Protein AF-A0A7C4SIU6-F1 (afdb_monomer)

pLDDT: mean 85.53, std 8.74, range [46.84, 94.94]

Mean predicted aligned error: 6.43 Å

Secondary structure (DSSP, 8-state):
-HHHH--HHHHHHHHHHHHHHHHHHHHHHHHHHHHHHHHSS---HHHHHHHHHHHHHHHHHHHHHHHHHHHHHHHHHHHHHHHHHHHHHHHHHHHHHTT--HHHHHHHHHHHHHHHHHHHHHHHHHHHHHHHHHHHHHHHHHHTPPP------HHHHHHHHHHHHHHHHHHHHHHHHHHHHH--

Solvent-accessible surface area (backbone atoms only — not comparable to full-atom values): 9547 Å² total; per-residue (Å²): 108,64,86,47,56,55,59,61,71,59,46,50,51,48,28,52,61,48,15,54,50,44,11,52,49,35,21,52,53,17,53,51,47,38,53,53,57,62,58,72,50,94,52,61,72,74,55,41,55,49,50,47,51,51,41,54,51,50,48,50,52,50,52,60,54,35,54,58,45,54,52,46,43,24,53,50,33,34,53,45,41,52,69,50,37,64,65,52,40,54,58,48,44,54,41,44,76,73,68,52,54,71,70,56,53,52,53,34,52,51,51,36,53,50,49,43,29,52,49,22,46,59,51,4,46,52,51,9,40,52,50,37,37,52,53,50,53,53,49,21,63,75,70,73,45,89,82,71,76,43,49,78,54,72,68,55,55,50,51,50,47,66,48,43,45,56,37,42,52,61,19,34,45,66,41,50,54,46,44,65,63,67,62,103

Foldseek 3Di:
DCLLQFPPVLLVVLLVQLLQLLLQLLLLQLVLVLLVVVLPPPDDPVVNVVSVVVSVVSVVVSVVVSVVSLVVSLVSLLVSLVVCLVRLLVSVLVVVVVVDDPVVSLVSNVVNLQVSLVSSLVSNNVSSQVVSQVVQVVVCVVVVHDDDRRDDDPVVSVVSSVSSSVSSVNSNVVSSVVSSVVSD

Nearest PDB structures (foldseek):
  8tzj-assembly1_D  TM=6.293E-01  e=1.298E-03  Vibrio cholerae
  8hd0-assembly1_C  TM=6.349E-01  e=1.017E-02  Escherichia coli K-12
  8i6s-assembly1_A  TM=5.877E-01  e=3.639E-02  Pseudomonas aeruginosa
  7v8l-assembly1_C  TM=6.635E-01  e=2.233E-01  Escherichia coli K-12
  8igq-assembly1_C  TM=4.245E-01  e=3.147E-01  Mycobacterium tuberculosis

Radius of gyration: 20.94 Å; Cα contacts (8 Å, |Δi|>4): 172; chains: 1; bounding box: 50×28×63 Å

Structure (mmCIF, N/CA/C/O backbone):
data_AF-A0A7C4SIU6-F1
#
_entry.id   AF-A0A7C4SIU6-F1
#
loop_
_atom_site.group_PDB
_atom_site.id
_atom_site.type_symbol
_atom_site.label_atom_id
_atom_site.label_alt_id
_atom_site.label_comp_id
_atom_site.label_asym_id
_atom_site.label_entity_id
_atom_site.label_seq_id
_atom_site.pdbx_PDB_ins_code
_atom_site.Cartn_x
_atom_site.Cartn_y
_atom_site.Cartn_z
_atom_site.occupancy
_atom_site.B_iso_or_equiv
_atom_site.auth_seq_id
_atom_site.auth_comp_id
_atom_site.auth_asym_id
_atom_site.auth_atom_id
_atom_site.pdbx_PDB_model_num
ATOM 1 N N . MET A 1 1 ? -1.892 -6.859 23.482 1.00 51.50 1 MET A N 1
ATOM 2 C CA . MET A 1 1 ? -1.896 -6.858 21.998 1.00 51.50 1 MET A CA 1
ATOM 3 C C . MET A 1 1 ? -3.102 -7.573 21.387 1.00 51.50 1 MET A C 1
ATOM 5 O O . MET A 1 1 ? -3.791 -6.932 20.611 1.00 51.50 1 MET A O 1
ATOM 9 N N . LYS A 1 2 ? -3.427 -8.828 21.758 1.00 59.22 2 LYS A N 1
ATOM 10 C CA . LYS A 1 2 ? -4.621 -9.548 21.240 1.00 59.22 2 LYS A CA 1
ATOM 11 C C . LYS A 1 2 ? -5.934 -8.752 21.351 1.00 59.22 2 LYS A C 1
ATOM 13 O O . LYS A 1 2 ? -6.701 -8.713 20.403 1.00 59.22 2 LYS A O 1
ATOM 18 N N . LEU A 1 3 ? -6.126 -8.042 22.465 1.00 57.88 3 LEU A N 1
ATOM 19 C CA . LEU A 1 3 ? -7.286 -7.166 22.691 1.00 57.88 3 LEU A CA 1
ATOM 20 C C . LEU A 1 3 ? -7.388 -5.994 21.699 1.00 57.88 3 LEU A C 1
ATOM 22 O O . LEU A 1 3 ? -8.491 -5.583 21.370 1.00 57.88 3 LEU A O 1
ATOM 26 N N . ALA A 1 4 ? -6.255 -5.473 21.215 1.00 59.88 4 ALA A N 1
ATOM 27 C CA . ALA A 1 4 ? -6.213 -4.375 20.247 1.00 59.88 4 ALA A CA 1
ATOM 28 C C . ALA A 1 4 ? -6.413 -4.843 18.801 1.00 59.88 4 ALA A C 1
ATOM 30 O O . ALA A 1 4 ? -6.978 -4.124 17.982 1.00 59.88 4 ALA A O 1
ATOM 31 N N . LEU A 1 5 ? -5.946 -6.054 18.501 1.00 60.56 5 LEU A N 1
ATOM 32 C CA . LEU A 1 5 ? -5.890 -6.601 17.149 1.00 60.56 5 LEU A CA 1
ATOM 33 C C . LEU A 1 5 ? -7.163 -7.374 16.767 1.00 60.56 5 LEU A C 1
ATOM 35 O O . LEU A 1 5 ? -7.485 -7.451 15.583 1.00 60.56 5 LEU A O 1
ATOM 39 N N . GLY A 1 6 ? -7.913 -7.888 17.749 1.00 70.94 6 GLY A N 1
ATOM 40 C CA . GLY A 1 6 ? -9.094 -8.718 17.507 1.00 70.94 6 GLY A CA 1
ATOM 41 C C . GLY A 1 6 ? -8.716 -10.095 16.952 1.00 70.94 6 GLY A C 1
ATOM 42 O O . GLY A 1 6 ? -7.679 -10.655 17.320 1.00 70.94 6 GLY A O 1
ATOM 43 N N . ASP A 1 7 ? -9.553 -10.648 16.071 1.00 81.94 7 ASP A N 1
ATOM 44 C CA . ASP A 1 7 ? -9.235 -11.889 15.362 1.00 81.94 7 ASP A CA 1
ATOM 45 C C . ASP A 1 7 ? -8.094 -11.656 14.359 1.00 81.94 7 ASP A C 1
ATOM 47 O O . ASP A 1 7 ? -8.223 -10.910 13.384 1.00 81.94 7 ASP A O 1
ATOM 51 N N . ILE A 1 8 ? -6.973 -12.336 14.602 1.00 81.12 8 ILE A N 1
ATOM 52 C CA . ILE A 1 8 ? -5.761 -12.250 13.786 1.00 81.12 8 ILE A CA 1
ATOM 53 C C . ILE A 1 8 ? -6.046 -12.675 12.342 1.00 81.12 8 ILE A C 1
ATOM 55 O O . ILE A 1 8 ? -5.481 -12.079 11.434 1.00 81.12 8 ILE A O 1
ATOM 59 N N . LYS A 1 9 ? -6.939 -13.646 12.102 1.00 85.44 9 LYS A N 1
ATOM 60 C CA . LYS A 1 9 ? -7.264 -14.103 10.738 1.00 85.44 9 LYS A CA 1
ATOM 61 C C . LYS A 1 9 ? -7.978 -13.025 9.925 1.00 85.44 9 LYS A C 1
ATOM 63 O O . LYS A 1 9 ? -7.735 -12.868 8.729 1.00 85.44 9 LYS A O 1
ATOM 68 N N . LEU A 1 10 ? -8.865 -12.273 10.572 1.00 84.56 10 LEU A N 1
ATOM 69 C CA . LEU A 1 10 ? -9.566 -11.161 9.932 1.00 84.56 10 LEU A CA 1
ATOM 70 C C . LEU A 1 10 ? -8.616 -9.988 9.691 1.00 84.56 10 LEU A C 1
ATOM 72 O O . LEU A 1 10 ? -8.644 -9.393 8.618 1.00 84.56 10 LEU A O 1
ATOM 76 N N . LEU A 1 11 ? -7.730 -9.711 10.651 1.00 85.44 11 LEU A N 1
ATOM 77 C CA . LEU A 1 11 ? -6.692 -8.695 10.505 1.00 85.44 11 LEU A CA 1
ATOM 78 C C . LEU A 1 11 ? -5.741 -9.012 9.344 1.00 85.44 11 LEU A C 1
ATOM 80 O O . LEU A 1 11 ? -5.454 -8.132 8.539 1.00 85.44 11 LEU A O 1
ATOM 84 N N . THR A 1 12 ? -5.251 -10.250 9.235 1.00 87.19 12 THR A N 1
ATOM 85 C CA . THR A 1 12 ? -4.352 -10.633 8.138 1.00 87.19 12 THR A CA 1
ATOM 86 C C . THR A 1 12 ? -5.054 -10.537 6.794 1.00 87.19 12 THR A C 1
ATOM 88 O O . THR A 1 12 ? -4.451 -10.061 5.842 1.00 87.19 12 THR A O 1
ATOM 91 N N . THR A 1 13 ? -6.330 -10.915 6.712 1.00 88.44 13 THR A N 1
ATOM 92 C CA . THR A 1 13 ? -7.124 -10.762 5.484 1.00 88.44 13 THR A CA 1
ATOM 93 C C . THR A 1 13 ? -7.260 -9.288 5.090 1.00 88.44 13 THR A C 1
ATOM 95 O O . THR A 1 13 ? -7.065 -8.939 3.926 1.00 88.44 13 THR A O 1
ATOM 98 N N . GLU A 1 14 ? -7.520 -8.410 6.064 1.00 88.44 14 GLU A N 1
ATOM 99 C CA . GLU A 1 14 ? -7.595 -6.961 5.850 1.00 88.44 14 GLU A CA 1
ATOM 100 C C . GLU A 1 14 ? -6.271 -6.400 5.343 1.00 88.44 14 GLU A C 1
ATOM 102 O O . GLU A 1 14 ? -6.242 -5.784 4.279 1.00 88.44 14 GLU A O 1
ATOM 107 N N . VAL A 1 15 ? -5.169 -6.719 6.021 1.00 91.75 15 VAL A N 1
ATOM 108 C CA . VAL A 1 15 ? -3.830 -6.325 5.581 1.00 91.75 15 VAL A CA 1
ATOM 109 C C . VAL A 1 15 ? -3.570 -6.838 4.168 1.00 91.75 15 VAL A C 1
ATOM 111 O O . VAL A 1 15 ? -3.311 -6.026 3.289 1.00 91.75 15 VAL A O 1
ATOM 114 N N . MET A 1 16 ? -3.701 -8.139 3.899 1.00 91.25 16 MET A N 1
ATOM 115 C CA . MET A 1 16 ? -3.361 -8.725 2.595 1.00 91.25 16 MET A CA 1
ATOM 116 C C . MET A 1 16 ? -4.160 -8.108 1.442 1.00 91.25 16 MET A C 1
ATOM 118 O O . MET A 1 16 ? -3.586 -7.819 0.395 1.00 91.25 16 MET A O 1
ATOM 122 N N . SER A 1 17 ? -5.453 -7.838 1.636 1.00 90.06 17 SER A N 1
ATOM 123 C CA . SER A 1 17 ? -6.288 -7.212 0.603 1.00 90.06 17 SER A CA 1
ATOM 124 C C . SER A 1 17 ? -5.810 -5.804 0.220 1.00 90.06 17 SER A C 1
ATOM 126 O O . SER A 1 17 ? -5.691 -5.493 -0.964 1.00 90.06 17 SER A O 1
ATOM 128 N N . LEU A 1 18 ? -5.455 -4.978 1.209 1.00 92.25 18 LEU A N 1
ATOM 129 C CA . LEU A 1 18 ? -4.928 -3.630 0.989 1.00 92.25 18 LEU A CA 1
ATOM 130 C C . LEU A 1 18 ? -3.514 -3.671 0.411 1.00 92.25 18 LEU A C 1
ATOM 132 O O . LEU A 1 18 ? -3.165 -2.897 -0.480 1.00 92.25 18 LEU A O 1
ATOM 136 N N . THR A 1 19 ? -2.719 -4.620 0.896 1.00 93.19 19 THR A N 1
ATOM 137 C CA . THR A 1 19 ? -1.327 -4.824 0.503 1.00 93.19 19 THR A CA 1
ATOM 138 C C . THR A 1 19 ? -1.205 -5.109 -0.987 1.00 93.19 19 THR A C 1
ATOM 140 O O . THR A 1 19 ? -0.308 -4.573 -1.624 1.00 93.19 19 THR A O 1
ATOM 143 N N . LEU A 1 20 ? -2.115 -5.900 -1.566 1.00 92.12 20 LEU A N 1
ATOM 144 C CA . LEU A 1 20 ? -2.102 -6.207 -3.000 1.00 92.12 20 LEU A CA 1
ATOM 145 C C . LEU A 1 20 ? -2.316 -4.957 -3.865 1.00 92.12 20 LEU A C 1
ATOM 147 O O . LEU A 1 20 ? -1.640 -4.789 -4.877 1.00 92.12 20 LEU A O 1
ATOM 151 N N . ILE A 1 21 ? -3.210 -4.055 -3.452 1.00 92.88 21 ILE A N 1
ATOM 152 C CA . ILE A 1 21 ? -3.467 -2.803 -4.179 1.00 92.88 21 ILE A CA 1
ATOM 153 C C . ILE A 1 21 ? -2.244 -1.881 -4.089 1.00 92.88 21 ILE A C 1
ATOM 155 O O . ILE A 1 21 ? -1.809 -1.320 -5.095 1.00 92.88 21 ILE A O 1
ATOM 159 N N . VAL A 1 22 ? -1.645 -1.768 -2.900 1.00 92.25 22 VAL A N 1
ATOM 160 C CA . VAL A 1 22 ? -0.418 -0.982 -2.702 1.00 92.25 22 VAL A CA 1
ATOM 161 C C . VAL A 1 22 ? 0.750 -1.584 -3.486 1.00 92.25 22 VAL A C 1
ATOM 163 O O . VAL A 1 22 ? 1.482 -0.850 -4.142 1.00 92.25 22 VAL A O 1
ATOM 166 N N . ALA A 1 23 ? 0.894 -2.909 -3.500 1.00 93.12 23 ALA A N 1
ATOM 167 C CA . ALA A 1 23 ? 1.940 -3.603 -4.245 1.00 93.12 23 ALA A CA 1
ATOM 168 C C . ALA A 1 23 ? 1.871 -3.324 -5.754 1.00 93.12 23 ALA A C 1
ATOM 170 O O . ALA A 1 23 ? 2.914 -3.172 -6.386 1.00 93.12 23 ALA A O 1
ATOM 171 N N . LEU A 1 24 ? 0.669 -3.184 -6.325 1.00 90.88 24 LEU A N 1
ATOM 172 C CA . LEU A 1 24 ? 0.488 -2.786 -7.726 1.00 90.88 24 LEU A CA 1
ATOM 173 C C . LEU A 1 24 ? 0.991 -1.361 -7.990 1.00 90.88 24 LEU A C 1
ATOM 175 O O . LEU A 1 24 ? 1.721 -1.140 -8.958 1.00 90.88 24 LEU A O 1
ATOM 179 N N . ALA A 1 25 ? 0.654 -0.406 -7.116 1.00 89.88 25 ALA A N 1
ATOM 180 C CA . ALA A 1 25 ? 1.130 0.975 -7.236 1.00 89.88 25 ALA A CA 1
ATOM 181 C C . ALA A 1 25 ? 2.663 1.047 -7.140 1.00 89.88 25 ALA A C 1
ATOM 183 O O . ALA A 1 25 ? 3.318 1.775 -7.887 1.00 89.88 25 ALA A O 1
ATOM 184 N N . VAL A 1 26 ? 3.233 0.250 -6.236 1.00 91.19 26 VAL A N 1
ATOM 185 C CA . VAL A 1 26 ? 4.676 0.174 -6.011 1.00 91.19 26 VAL A CA 1
ATOM 186 C C . VAL A 1 26 ? 5.398 -0.477 -7.186 1.00 91.19 26 VAL A C 1
ATOM 188 O O . VAL A 1 26 ? 6.412 0.049 -7.640 1.00 91.19 26 VAL A O 1
ATOM 191 N N . GLY A 1 27 ? 4.878 -1.594 -7.697 1.00 87.38 27 GLY A N 1
ATOM 192 C CA . GLY A 1 27 ? 5.465 -2.292 -8.838 1.00 87.38 27 GLY A CA 1
ATOM 193 C C . GLY A 1 27 ? 5.530 -1.401 -10.079 1.00 87.38 27 GLY A C 1
ATOM 194 O O . GLY A 1 27 ? 6.553 -1.374 -10.757 1.00 87.38 27 GLY A O 1
ATOM 195 N N . ALA A 1 28 ? 4.487 -0.601 -10.326 1.00 85.94 28 ALA A N 1
ATOM 196 C CA . ALA A 1 28 ? 4.482 0.370 -11.417 1.00 85.94 28 ALA A CA 1
ATOM 197 C C . ALA A 1 28 ? 5.580 1.438 -11.260 1.00 85.94 28 ALA A C 1
ATOM 199 O O . ALA A 1 28 ? 6.324 1.678 -12.208 1.00 85.94 28 ALA A O 1
ATOM 200 N N . LYS A 1 29 ? 5.734 2.035 -10.067 1.00 88.25 29 LYS A N 1
ATOM 201 C CA . LYS A 1 29 ? 6.810 3.010 -9.796 1.00 88.25 29 LYS A CA 1
ATOM 202 C C . LYS A 1 29 ? 8.202 2.392 -9.979 1.00 88.25 29 LYS A C 1
ATOM 204 O O . LYS A 1 29 ? 9.035 2.959 -10.677 1.00 88.25 29 LYS A O 1
ATOM 209 N N . ALA A 1 30 ? 8.424 1.194 -9.436 1.00 87.12 30 ALA A N 1
ATOM 210 C CA . ALA A 1 30 ? 9.711 0.506 -9.538 1.00 87.12 30 ALA A CA 1
ATOM 211 C C . ALA A 1 30 ? 10.119 0.208 -10.992 1.00 87.12 30 ALA A C 1
ATOM 213 O O . ALA A 1 30 ? 11.301 0.273 -11.326 1.00 87.12 30 ALA A O 1
ATOM 214 N N . LEU A 1 31 ? 9.152 -0.104 -11.863 1.00 84.06 31 LEU A N 1
ATOM 215 C CA . LEU A 1 31 ? 9.396 -0.349 -13.288 1.00 84.06 31 LEU A CA 1
ATOM 216 C C . LEU A 1 31 ? 9.743 0.930 -14.060 1.00 84.06 31 LEU A C 1
ATOM 218 O O . LEU A 1 31 ? 10.595 0.890 -14.942 1.00 84.06 31 LEU A O 1
ATOM 222 N N . VAL A 1 32 ? 9.127 2.068 -13.726 1.00 85.00 32 VAL A N 1
ATOM 223 C CA . VAL A 1 32 ? 9.453 3.360 -14.358 1.00 85.00 32 VAL A CA 1
ATOM 224 C C . VAL A 1 32 ? 10.908 3.753 -14.091 1.00 85.00 32 VAL A C 1
ATOM 226 O O . VAL A 1 32 ? 11.581 4.252 -14.992 1.00 85.00 32 VAL A O 1
ATOM 229 N N . ASN A 1 33 ? 11.420 3.462 -12.895 1.00 85.06 33 ASN A N 1
ATOM 230 C CA . ASN A 1 33 ? 12.798 3.780 -12.515 1.00 85.06 33 ASN A CA 1
ATOM 231 C C . ASN A 1 33 ? 13.848 2.991 -13.306 1.00 85.06 33 ASN A C 1
ATOM 233 O O . ASN A 1 33 ? 14.959 3.476 -13.492 1.00 85.06 33 ASN A O 1
ATOM 237 N N . VAL A 1 34 ? 13.492 1.823 -13.848 1.00 81.62 34 VAL A N 1
ATOM 238 C CA . VAL A 1 34 ? 14.378 1.093 -14.767 1.00 81.62 34 VAL A CA 1
ATOM 239 C C . VAL A 1 34 ? 14.663 1.927 -16.016 1.00 81.62 34 VAL A C 1
ATOM 241 O O . VAL A 1 34 ? 15.796 2.007 -16.468 1.00 81.62 34 VAL A O 1
ATOM 244 N N . VAL A 1 35 ? 13.649 2.611 -16.555 1.00 77.19 35 VAL A N 1
ATOM 245 C CA . VAL A 1 35 ? 13.796 3.453 -17.754 1.00 77.19 35 VAL A CA 1
ATOM 246 C C . VAL A 1 35 ? 14.660 4.688 -17.472 1.00 77.19 35 VAL A C 1
ATOM 248 O O . VAL A 1 35 ? 15.324 5.193 -18.376 1.00 77.19 35 VAL A O 1
ATOM 251 N N . GLU A 1 36 ? 14.707 5.150 -16.220 1.00 74.81 36 GLU A N 1
ATOM 252 C CA . GLU A 1 36 ? 15.616 6.220 -15.801 1.00 74.81 36 GLU A CA 1
ATOM 253 C C . GLU A 1 36 ? 17.085 5.799 -15.925 1.00 74.81 36 GLU A C 1
ATOM 255 O O . GLU A 1 36 ? 17.897 6.576 -16.426 1.00 74.81 36 GLU A O 1
ATOM 260 N N . GLY A 1 37 ? 17.418 4.558 -15.553 1.00 68.12 37 GLY A N 1
ATOM 261 C CA . GLY A 1 37 ? 18.765 3.991 -15.679 1.00 68.12 37 GLY A CA 1
ATOM 262 C C . GLY A 1 37 ? 19.338 4.116 -17.094 1.00 68.12 37 GLY A C 1
ATOM 263 O O . GLY A 1 37 ? 20.470 4.572 -17.288 1.00 68.12 37 GLY A O 1
ATOM 264 N N . PHE A 1 38 ? 18.501 3.872 -18.106 1.00 68.56 38 PHE A N 1
ATOM 265 C CA . PHE A 1 38 ? 18.860 4.027 -19.519 1.00 68.56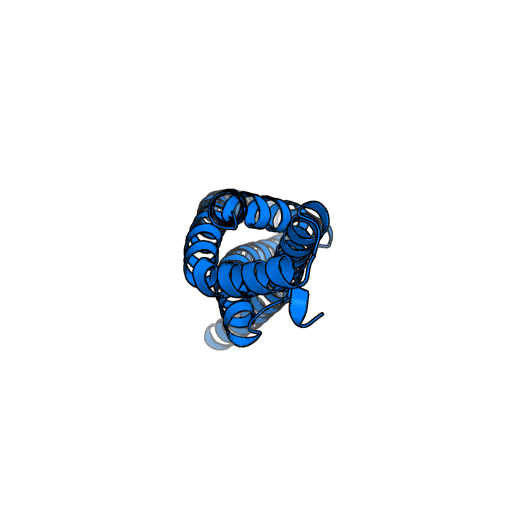 38 PHE A CA 1
ATOM 266 C C . PHE A 1 38 ? 19.171 5.471 -19.941 1.00 68.56 38 PHE A C 1
ATOM 268 O O . PHE A 1 38 ? 19.885 5.667 -20.924 1.00 68.56 38 PHE A O 1
ATOM 275 N N . THR A 1 39 ? 18.684 6.489 -19.220 1.00 64.19 39 THR A N 1
ATOM 276 C CA . THR A 1 39 ? 18.997 7.899 -19.529 1.00 64.19 39 THR A CA 1
ATOM 277 C C . THR A 1 39 ? 20.429 8.294 -19.159 1.00 64.19 39 THR A C 1
ATOM 279 O O . THR A 1 39 ? 20.940 9.275 -19.699 1.00 64.19 39 THR A O 1
ATOM 282 N N . TYR A 1 40 ? 21.088 7.527 -18.282 1.00 64.12 40 TYR A N 1
ATOM 283 C CA . TYR A 1 40 ? 22.467 7.771 -17.842 1.00 64.12 40 TYR A CA 1
ATOM 284 C C . TYR A 1 40 ? 23.517 7.045 -18.690 1.00 64.12 40 TYR A C 1
ATOM 286 O O . TYR A 1 40 ? 24.708 7.348 -18.592 1.00 64.12 40 TYR A O 1
ATOM 294 N N . LEU A 1 41 ? 23.101 6.110 -19.548 1.00 64.38 41 LEU A N 1
ATOM 295 C CA . LEU A 1 41 ? 23.979 5.539 -20.563 1.00 64.38 41 LEU A CA 1
ATOM 296 C C . LEU A 1 41 ? 24.289 6.643 -21.576 1.00 64.38 41 LEU A C 1
ATOM 298 O O . LEU A 1 4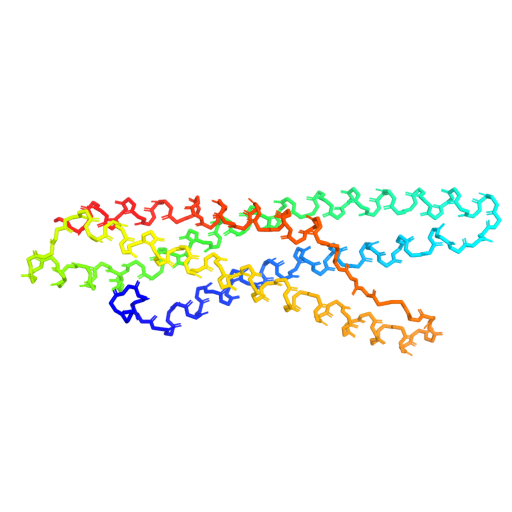1 ? 23.372 7.307 -22.053 1.00 64.38 41 LEU A O 1
ATOM 302 N N . GLY A 1 42 ? 25.572 6.867 -21.876 1.00 62.19 42 GLY A N 1
ATOM 303 C CA . GLY A 1 42 ? 26.070 7.915 -22.779 1.00 62.19 42 GLY A CA 1
ATOM 304 C C . GLY A 1 42 ? 25.612 7.741 -24.231 1.00 62.19 42 GLY A C 1
ATOM 305 O O . GLY A 1 42 ? 26.416 7.471 -25.119 1.00 62.19 42 GLY A O 1
ATOM 306 N N . LEU A 1 43 ? 24.308 7.865 -24.462 1.00 72.25 43 LEU A N 1
ATOM 307 C CA . LEU A 1 43 ? 23.648 7.721 -25.745 1.00 72.25 43 LEU A CA 1
ATOM 308 C C . LEU A 1 43 ? 23.924 8.951 -26.622 1.00 72.25 43 LEU A C 1
ATOM 310 O O . LEU A 1 43 ? 24.066 10.066 -26.106 1.00 72.25 43 LEU A O 1
ATOM 314 N N . PRO A 1 44 ? 23.947 8.786 -27.958 1.00 79.50 44 PRO A N 1
ATOM 315 C CA . PRO A 1 44 ? 23.994 9.913 -28.884 1.00 79.50 44 PRO A CA 1
ATOM 316 C C . PRO A 1 44 ? 22.865 10.910 -28.584 1.00 79.50 44 PRO A C 1
ATOM 318 O O . PRO A 1 44 ? 21.760 10.498 -28.228 1.00 79.50 44 PRO A O 1
ATOM 321 N N . SER A 1 45 ? 23.116 12.212 -28.762 1.00 74.44 45 SER A N 1
ATOM 322 C CA . SER A 1 45 ? 22.216 13.289 -28.303 1.00 74.44 45 SER A CA 1
ATOM 323 C C . SER A 1 45 ? 20.755 13.116 -28.737 1.00 74.44 45 SER A C 1
ATOM 325 O O . SER A 1 45 ? 19.849 13.327 -27.943 1.00 74.44 45 SER A O 1
ATOM 327 N N . MET A 1 46 ? 20.497 12.664 -29.966 1.00 75.69 46 MET A N 1
ATOM 328 C CA . MET A 1 46 ? 19.135 12.422 -30.463 1.00 75.69 46 MET A CA 1
ATOM 329 C C . MET A 1 46 ? 18.405 11.307 -29.691 1.00 75.69 46 MET A C 1
ATOM 331 O O . MET A 1 46 ? 17.220 11.436 -29.383 1.00 75.69 46 MET A O 1
ATOM 335 N N . TRP A 1 47 ? 19.114 10.233 -29.336 1.00 77.88 47 TRP A N 1
ATOM 336 C CA . TRP A 1 47 ? 18.555 9.105 -28.588 1.00 77.88 47 TRP A CA 1
ATOM 337 C C . TRP A 1 47 ? 18.328 9.448 -27.119 1.00 77.88 47 TRP A C 1
ATOM 339 O O . TRP A 1 47 ? 17.327 9.021 -26.551 1.00 77.88 47 TRP A O 1
ATOM 349 N N . SER A 1 48 ? 19.191 10.266 -26.510 1.00 78.12 48 SER A N 1
ATOM 350 C CA . SER A 1 48 ? 18.989 10.696 -25.124 1.00 78.12 48 SER A CA 1
ATOM 351 C C . SER A 1 48 ? 17.758 11.598 -24.972 1.00 78.12 48 SER A C 1
ATOM 353 O O . SER A 1 48 ? 16.997 11.422 -24.019 1.00 78.12 48 SER A O 1
ATOM 355 N N . TYR A 1 49 ? 17.482 12.491 -25.934 1.00 81.44 49 TYR A N 1
ATOM 356 C CA . TYR A 1 49 ? 16.233 13.267 -25.950 1.00 81.44 49 TYR A CA 1
ATOM 357 C C . TYR A 1 49 ? 14.997 12.375 -26.093 1.00 81.44 49 TYR A C 1
ATOM 359 O O . TYR A 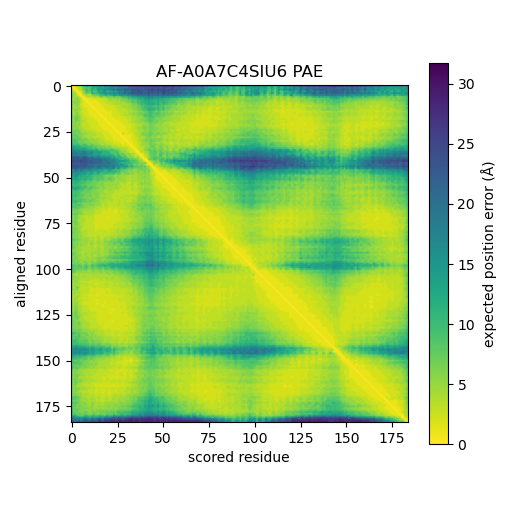1 49 ? 14.019 12.576 -25.373 1.00 81.44 49 TYR A O 1
ATOM 367 N N . PHE A 1 50 ? 15.047 11.371 -26.974 1.00 83.62 50 PHE A N 1
ATOM 368 C CA . PHE A 1 50 ? 13.944 10.430 -27.161 1.00 83.62 50 PHE A CA 1
ATOM 369 C C . PHE A 1 50 ? 13.669 9.600 -25.899 1.00 83.62 50 PHE A C 1
ATOM 371 O O . PHE A 1 50 ? 12.541 9.590 -25.412 1.00 83.62 50 PHE A O 1
ATOM 378 N N . VAL A 1 51 ? 14.692 8.960 -25.320 1.00 81.44 51 VAL A N 1
ATOM 379 C CA . VAL A 1 51 ? 14.540 8.138 -24.105 1.00 81.44 51 VAL A C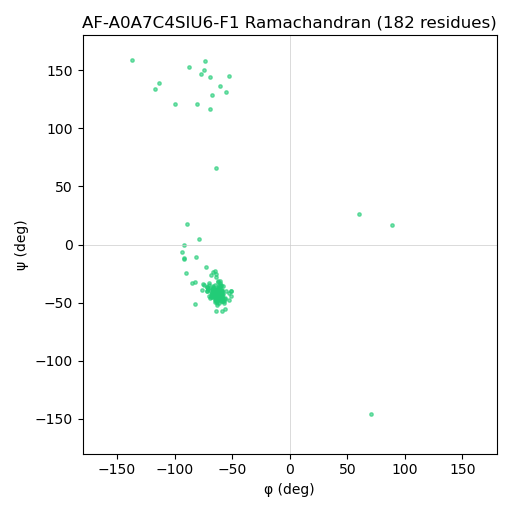A 1
ATOM 380 C C . VAL A 1 51 ? 14.033 8.985 -22.938 1.00 81.44 51 VAL A C 1
ATOM 382 O O . VAL A 1 51 ? 13.154 8.549 -22.199 1.00 81.44 51 VAL A O 1
ATOM 385 N N . ARG A 1 52 ? 14.508 10.230 -22.804 1.00 82.25 52 ARG A N 1
ATOM 386 C CA . ARG A 1 52 ? 14.032 11.149 -21.764 1.00 82.25 52 ARG A CA 1
ATOM 387 C C . ARG A 1 52 ? 12.574 11.563 -21.964 1.00 82.25 52 ARG A C 1
ATOM 389 O O . ARG A 1 52 ? 11.839 11.655 -20.983 1.00 82.25 52 ARG A O 1
ATOM 396 N N . ALA A 1 53 ? 12.147 11.797 -23.205 1.00 85.62 53 ALA A N 1
ATOM 397 C CA . ALA A 1 53 ? 10.745 12.067 -23.515 1.00 85.62 53 ALA A CA 1
ATOM 398 C C . ALA A 1 53 ? 9.863 10.857 -23.166 1.00 85.62 53 ALA A C 1
ATOM 400 O O . ALA A 1 53 ? 8.887 11.011 -22.438 1.00 85.62 53 ALA A O 1
ATOM 401 N N . VAL A 1 54 ? 10.260 9.647 -23.578 1.00 85.12 54 VAL A N 1
ATOM 402 C CA . VAL A 1 54 ? 9.548 8.400 -23.244 1.00 85.12 54 VAL A CA 1
ATOM 403 C C . VAL A 1 54 ? 9.480 8.175 -21.731 1.00 85.12 54 VAL A C 1
ATOM 405 O O . VAL A 1 54 ? 8.416 7.843 -21.214 1.00 85.12 54 VAL A O 1
ATOM 408 N N . TYR A 1 55 ? 10.576 8.401 -21.003 1.00 86.44 55 TYR A N 1
ATOM 409 C CA . TYR A 1 55 ? 10.600 8.324 -19.541 1.00 86.44 55 TYR A CA 1
ATOM 410 C C . TYR A 1 55 ? 9.605 9.301 -18.899 1.00 86.44 55 TYR A C 1
ATOM 412 O O . TYR A 1 55 ? 8.833 8.906 -18.027 1.00 86.44 55 TYR A O 1
ATOM 420 N N . ASN A 1 56 ? 9.581 10.563 -19.340 1.00 87.19 56 ASN A N 1
ATOM 421 C CA . ASN A 1 56 ? 8.672 11.573 -18.793 1.00 87.19 56 ASN A CA 1
ATOM 422 C C . ASN A 1 56 ? 7.195 11.231 -19.055 1.00 87.19 56 ASN A C 1
ATOM 424 O O . ASN A 1 56 ? 6.361 11.394 -18.160 1.00 87.19 56 ASN A O 1
ATOM 428 N N . GLU A 1 57 ? 6.875 10.717 -20.243 1.00 88.69 57 GLU A N 1
ATOM 429 C CA . GLU A 1 57 ? 5.526 10.248 -20.580 1.00 88.69 57 GLU A CA 1
ATOM 430 C C . GLU A 1 57 ? 5.131 9.037 -19.724 1.00 88.69 57 GLU A C 1
ATOM 432 O O . GLU A 1 57 ? 4.079 9.043 -19.083 1.00 88.69 57 GLU A O 1
ATOM 437 N N . LEU A 1 58 ? 6.005 8.028 -19.612 1.00 86.94 58 LEU A N 1
ATOM 438 C CA . LEU A 1 58 ? 5.771 6.845 -18.774 1.00 86.94 58 LEU A CA 1
ATOM 439 C C . LEU A 1 58 ? 5.565 7.211 -17.305 1.00 86.94 58 LEU A C 1
ATOM 441 O O . LEU A 1 58 ? 4.654 6.693 -16.662 1.00 86.94 58 LEU A O 1
ATOM 445 N N . LYS A 1 59 ? 6.374 8.133 -16.779 1.00 86.81 59 LYS A N 1
ATOM 446 C CA . LYS A 1 59 ? 6.244 8.642 -15.413 1.00 86.81 59 LYS A CA 1
ATOM 447 C C . LYS A 1 59 ? 4.900 9.331 -15.193 1.00 86.81 59 LYS A C 1
ATOM 449 O O . LYS A 1 59 ? 4.257 9.103 -14.169 1.00 86.81 59 LYS A O 1
ATOM 454 N N . THR A 1 60 ? 4.453 10.133 -16.156 1.00 87.88 60 THR A N 1
ATOM 455 C CA . THR A 1 60 ? 3.164 10.838 -16.089 1.00 87.88 60 THR A CA 1
ATOM 456 C C . THR A 1 60 ? 1.992 9.858 -16.140 1.00 87.88 60 THR A C 1
ATOM 458 O O . THR A 1 60 ? 1.083 9.936 -15.311 1.00 87.88 60 THR A O 1
ATOM 461 N N . ILE A 1 61 ? 2.042 8.874 -17.042 1.00 88.81 61 ILE A N 1
ATOM 462 C CA . ILE A 1 61 ? 1.031 7.814 -17.150 1.00 88.81 61 ILE A CA 1
ATOM 463 C C . ILE A 1 61 ? 0.982 6.980 -15.865 1.00 88.81 61 ILE A C 1
ATOM 465 O O . ILE A 1 61 ? -0.098 6.750 -15.320 1.00 88.81 61 ILE A O 1
ATOM 469 N N . ALA A 1 62 ? 2.139 6.566 -15.342 1.00 86.81 62 ALA A N 1
ATOM 470 C CA . ALA A 1 62 ? 2.225 5.802 -14.102 1.00 86.81 62 ALA A CA 1
ATOM 471 C C . ALA A 1 62 ? 1.673 6.593 -12.908 1.00 86.81 62 ALA A C 1
ATOM 473 O O . ALA A 1 62 ? 0.966 6.032 -12.070 1.00 86.81 62 ALA A O 1
ATOM 474 N N . TYR A 1 63 ? 1.931 7.902 -12.852 1.00 84.94 63 TYR A N 1
ATOM 475 C CA . TYR A 1 63 ? 1.373 8.775 -11.825 1.00 84.94 63 TYR A CA 1
ATOM 476 C C . TYR A 1 63 ? -0.159 8.852 -11.908 1.00 84.94 63 TYR A C 1
ATOM 478 O O . TYR A 1 63 ? -0.836 8.601 -10.909 1.00 84.94 63 TYR A O 1
ATOM 486 N N . LEU A 1 64 ? -0.718 9.112 -13.095 1.00 87.94 64 LEU A N 1
ATOM 487 C CA . LEU A 1 64 ? -2.170 9.157 -13.313 1.00 87.94 64 LEU A CA 1
ATOM 488 C C . LEU A 1 64 ? -2.844 7.823 -12.973 1.00 87.94 64 LEU A C 1
ATOM 490 O O . LEU A 1 64 ? -3.891 7.796 -12.324 1.00 87.94 64 LEU A O 1
ATOM 494 N N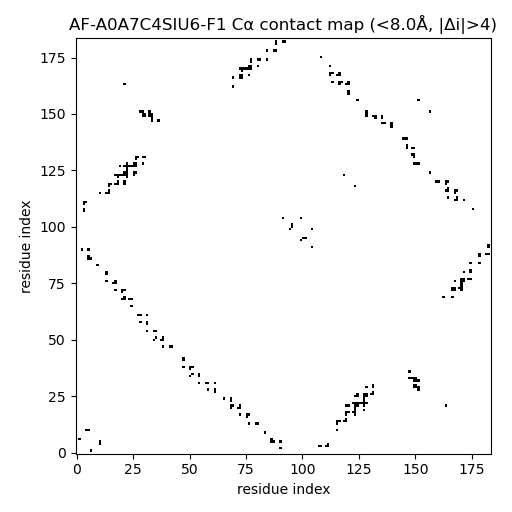 . TRP A 1 65 ? -2.223 6.708 -13.355 1.00 87.19 65 TRP A N 1
ATOM 495 C CA . TRP A 1 65 ? -2.730 5.379 -13.035 1.00 87.19 65 TRP A CA 1
ATOM 496 C C . TRP A 1 65 ? -2.687 5.096 -11.527 1.00 87.19 65 TRP A C 1
ATOM 498 O O . TRP A 1 65 ? -3.646 4.559 -10.965 1.00 87.19 65 TRP A O 1
ATOM 508 N N . SER A 1 66 ? -1.631 5.545 -10.839 1.00 86.56 66 SER A N 1
ATOM 509 C CA . SER A 1 66 ? -1.502 5.384 -9.388 1.00 86.56 66 SER A CA 1
ATOM 510 C C . SER A 1 66 ? -2.625 6.077 -8.609 1.00 86.56 66 SER A C 1
ATOM 512 O O . SER A 1 66 ? -3.084 5.534 -7.609 1.00 86.56 66 SER A O 1
ATOM 514 N N . MET A 1 67 ? -3.156 7.208 -9.093 1.00 88.25 67 MET A N 1
ATOM 515 C CA . MET A 1 67 ? -4.284 7.901 -8.449 1.00 88.25 67 MET A CA 1
ATOM 516 C C . MET A 1 67 ? -5.536 7.022 -8.348 1.00 88.25 67 MET A C 1
ATOM 518 O O . MET A 1 67 ? -6.211 7.014 -7.317 1.00 88.25 67 MET A O 1
ATOM 522 N N . SER A 1 68 ? -5.820 6.232 -9.387 1.00 90.50 68 SER A N 1
ATOM 523 C CA . SER A 1 68 ? -6.952 5.296 -9.377 1.00 90.50 68 SER A CA 1
ATOM 524 C C . SER A 1 68 ? -6.741 4.173 -8.359 1.00 90.50 68 SER A C 1
ATOM 526 O O . SER A 1 68 ? -7.676 3.780 -7.661 1.00 90.50 68 SER A O 1
ATOM 528 N N . LEU A 1 69 ? -5.503 3.691 -8.215 1.00 91.50 69 LEU A N 1
ATOM 529 C CA . LEU A 1 69 ? -5.150 2.689 -7.207 1.00 91.50 69 LEU A CA 1
ATOM 530 C C . LEU A 1 69 ? -5.267 3.242 -5.784 1.00 91.50 69 LEU A C 1
ATOM 532 O O . LEU A 1 69 ? -5.794 2.560 -4.908 1.00 91.50 69 LEU A O 1
ATOM 536 N N . TRP A 1 70 ? -4.855 4.487 -5.548 1.00 91.19 70 TRP A N 1
ATOM 537 C CA . TRP A 1 70 ? -5.016 5.139 -4.246 1.00 91.19 70 TRP A CA 1
ATOM 538 C C . TRP A 1 70 ? -6.482 5.312 -3.856 1.00 91.19 70 TRP A C 1
ATOM 540 O O . TRP A 1 70 ? -6.850 5.065 -2.706 1.00 91.19 70 TRP A O 1
ATOM 550 N N . PHE A 1 71 ? -7.343 5.653 -4.815 1.00 91.88 71 PHE A N 1
ATOM 551 C CA . PHE A 1 71 ? -8.785 5.663 -4.589 1.00 91.88 71 PHE A CA 1
ATOM 552 C C . PHE A 1 71 ? -9.315 4.265 -4.225 1.00 91.88 71 PHE A C 1
ATOM 554 O O . PHE A 1 71 ? -10.080 4.118 -3.269 1.00 91.88 71 PHE A O 1
ATOM 561 N N . LEU A 1 72 ? -8.853 3.221 -4.921 1.00 93.12 72 LEU A N 1
ATOM 562 C CA . LEU A 1 72 ? -9.203 1.836 -4.598 1.00 93.12 72 LEU A CA 1
ATOM 563 C C . LEU A 1 72 ? -8.751 1.422 -3.193 1.00 93.12 72 LEU A C 1
ATOM 565 O O . LEU A 1 72 ? -9.490 0.695 -2.537 1.00 93.12 72 LEU A O 1
ATOM 569 N N . VAL A 1 73 ? -7.610 1.908 -2.690 1.00 92.81 73 VAL A N 1
ATOM 570 C CA . VAL A 1 73 ? -7.182 1.660 -1.299 1.00 92.81 73 VAL A CA 1
ATOM 571 C C . VAL A 1 73 ? -8.220 2.185 -0.306 1.00 92.81 73 VAL A C 1
ATOM 573 O O . VAL A 1 73 ? -8.573 1.476 0.636 1.00 92.81 73 VAL A O 1
ATOM 576 N N . VAL A 1 74 ? -8.764 3.388 -0.521 1.00 92.75 74 VAL A N 1
ATOM 577 C CA . VAL A 1 74 ? -9.797 3.964 0.361 1.00 92.75 74 VAL A CA 1
ATOM 578 C C . VAL A 1 74 ? -11.070 3.121 0.329 1.00 92.75 74 VAL A C 1
ATOM 580 O O . VAL A 1 74 ? -11.600 2.761 1.382 1.00 92.75 74 VAL A O 1
ATOM 583 N N . VAL A 1 75 ? -11.543 2.767 -0.869 1.00 92.62 75 VAL A N 1
ATOM 584 C CA . VAL A 1 75 ? -12.758 1.956 -1.050 1.00 92.62 75 VAL A CA 1
ATOM 585 C C . VAL A 1 75 ? -12.586 0.560 -0.448 1.00 92.62 75 VAL A C 1
ATOM 587 O O . VAL A 1 75 ? -13.461 0.089 0.279 1.00 92.62 75 VAL A O 1
ATOM 590 N N . ALA A 1 76 ? -11.451 -0.092 -0.697 1.00 92.06 76 ALA A N 1
ATOM 591 C CA . ALA A 1 76 ? -11.139 -1.402 -0.142 1.00 92.06 76 ALA A CA 1
ATOM 592 C C . ALA A 1 76 ? -11.071 -1.353 1.387 1.00 92.06 76 ALA A C 1
ATOM 594 O O . ALA A 1 76 ? -11.677 -2.192 2.052 1.00 92.06 76 ALA A O 1
ATOM 595 N N . THR A 1 77 ? -10.422 -0.329 1.949 1.00 92.31 77 THR A N 1
ATOM 596 C CA . THR A 1 77 ? -10.360 -0.143 3.404 1.00 92.31 77 THR A CA 1
ATOM 597 C C . THR A 1 77 ? -11.762 0.017 3.978 1.00 92.31 77 THR A C 1
ATOM 599 O O . THR A 1 77 ? -12.116 -0.663 4.935 1.00 92.31 77 THR A O 1
ATOM 602 N N . TYR A 1 78 ? -12.608 0.835 3.349 1.00 91.19 78 TYR A N 1
ATOM 603 C CA . TYR A 1 78 ? -13.998 0.992 3.762 1.00 91.19 78 TYR A CA 1
ATOM 604 C C . TYR A 1 78 ? -14.769 -0.336 3.754 1.00 91.19 78 TYR A C 1
ATOM 606 O O . TYR A 1 78 ? -15.452 -0.664 4.728 1.00 91.19 78 TYR A O 1
ATOM 614 N N . LEU A 1 79 ? -14.676 -1.117 2.675 1.00 90.75 79 LEU A N 1
ATOM 615 C CA . LEU A 1 79 ? -15.397 -2.385 2.551 1.00 90.75 79 LEU A CA 1
ATOM 616 C C . LEU A 1 79 ? -14.923 -3.405 3.588 1.00 90.75 79 LEU A C 1
ATOM 618 O O . LEU A 1 79 ? -15.748 -4.005 4.281 1.00 90.75 79 LEU A O 1
ATOM 622 N N . VAL A 1 80 ? -13.608 -3.565 3.748 1.00 89.25 80 VAL A N 1
ATOM 623 C CA . VAL A 1 80 ? -13.062 -4.559 4.674 1.00 89.25 80 VAL A CA 1
ATOM 624 C C . VAL A 1 80 ? -13.265 -4.142 6.127 1.00 89.25 80 VAL A C 1
ATOM 626 O O . VAL A 1 80 ? -13.680 -4.964 6.944 1.00 89.25 80 VAL A O 1
ATOM 629 N N . SER A 1 81 ? -13.099 -2.861 6.460 1.00 88.31 81 SER A N 1
ATOM 630 C CA . SER A 1 81 ? -13.398 -2.376 7.807 1.00 88.31 81 SER A CA 1
ATOM 631 C C . SER A 1 81 ? -14.884 -2.545 8.164 1.00 88.31 81 SER A C 1
ATOM 633 O O . SER A 1 81 ? -15.201 -2.838 9.316 1.00 88.31 81 SER A O 1
ATOM 635 N N . ASN A 1 82 ? -15.813 -2.445 7.199 1.00 86.75 82 ASN A N 1
ATOM 636 C CA . ASN A 1 82 ? -17.222 -2.797 7.428 1.00 86.75 82 ASN A CA 1
ATOM 637 C C . ASN A 1 82 ? -17.437 -4.309 7.599 1.00 86.75 82 ASN A C 1
ATOM 639 O O . ASN A 1 82 ? -18.248 -4.710 8.432 1.00 86.75 82 ASN A O 1
ATOM 643 N N . TYR A 1 83 ? -16.718 -5.148 6.852 1.00 86.06 83 TYR A N 1
ATOM 644 C CA . TYR A 1 83 ? -16.795 -6.605 6.989 1.00 86.06 83 TYR A CA 1
ATOM 645 C C . TYR A 1 83 ? -16.339 -7.075 8.381 1.00 86.06 83 TYR A C 1
ATOM 647 O O . TYR A 1 83 ? -17.001 -7.891 9.024 1.00 86.06 83 TYR A O 1
ATOM 655 N N . VAL A 1 84 ? -15.247 -6.502 8.895 1.00 85.25 84 VAL A N 1
ATOM 656 C CA . VAL A 1 84 ? -14.674 -6.858 10.206 1.00 85.25 84 VAL A CA 1
ATOM 657 C C . VAL A 1 84 ? -15.398 -6.162 11.375 1.00 85.25 84 VAL A C 1
ATOM 659 O O . VAL A 1 84 ? -15.246 -6.559 12.535 1.00 85.25 84 VAL A O 1
ATOM 662 N N . LEU A 1 85 ? -16.264 -5.182 11.085 1.00 84.38 85 LEU A N 1
ATOM 663 C CA . LEU A 1 85 ? -16.982 -4.361 12.066 1.00 84.38 85 LEU A CA 1
ATOM 664 C C . LEU A 1 85 ? -17.696 -5.190 13.137 1.00 84.38 85 LEU A C 1
ATOM 666 O O . LEU A 1 85 ? -17.596 -4.881 14.321 1.00 84.38 85 LEU A O 1
ATOM 670 N N . ARG A 1 86 ? -18.387 -6.266 12.743 1.00 81.50 86 ARG A N 1
ATOM 671 C CA . ARG A 1 86 ? -19.162 -7.099 13.677 1.00 81.50 86 ARG A CA 1
ATOM 672 C C . ARG A 1 86 ? -18.276 -7.730 14.752 1.00 81.50 86 ARG A C 1
ATOM 674 O O . ARG A 1 86 ? -18.631 -7.705 15.926 1.00 81.50 86 ARG A O 1
ATOM 681 N N . SER A 1 87 ? -17.112 -8.254 14.365 1.00 81.75 87 SER A N 1
ATOM 682 C CA . SER A 1 87 ? -16.155 -8.846 15.308 1.00 81.75 87 SER A CA 1
ATOM 683 C C . SER A 1 87 ? -15.564 -7.794 16.249 1.00 81.75 87 SER A C 1
ATOM 685 O O . SER A 1 87 ? -15.329 -8.066 17.429 1.00 81.75 87 SER A O 1
ATOM 687 N N . VAL A 1 88 ? -15.325 -6.590 15.731 1.00 82.88 88 VAL A N 1
ATOM 688 C CA . VAL A 1 88 ? -14.751 -5.470 16.484 1.00 82.88 88 VAL A CA 1
ATOM 689 C C . VAL A 1 88 ? -15.748 -4.942 17.518 1.00 82.88 88 VAL A C 1
ATOM 691 O O . VAL A 1 88 ? -15.387 -4.774 18.680 1.00 82.88 88 VAL A O 1
ATOM 694 N N . VAL A 1 89 ? -17.019 -4.778 17.135 1.00 84.44 89 VAL A N 1
ATOM 695 C CA . VAL A 1 89 ? -18.096 -4.340 18.037 1.00 84.44 89 VAL A CA 1
A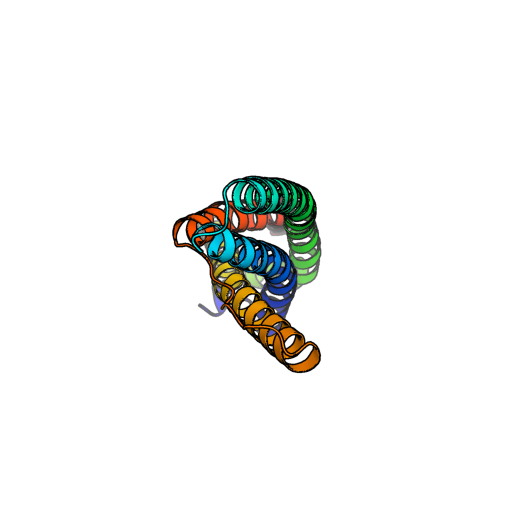TOM 696 C C . VAL A 1 89 ? -18.270 -5.308 19.205 1.00 84.44 89 VAL A C 1
ATOM 698 O O . VAL A 1 89 ? -18.308 -4.861 20.346 1.00 84.44 89 VAL A O 1
ATOM 701 N N . VAL A 1 90 ? -18.298 -6.624 18.960 1.00 83.31 90 VAL A N 1
ATOM 702 C CA . VAL A 1 90 ? -18.412 -7.624 20.041 1.00 83.31 90 VAL A CA 1
ATOM 703 C C . VAL A 1 90 ? -17.238 -7.523 21.022 1.00 83.31 90 VAL A C 1
ATOM 705 O O . VAL A 1 90 ? -17.445 -7.525 22.232 1.00 83.31 90 VAL A O 1
ATOM 708 N N . THR A 1 91 ? -16.011 -7.380 20.513 1.00 82.75 91 THR A N 1
ATOM 709 C CA . THR A 1 91 ? -14.795 -7.273 21.344 1.00 82.75 91 THR A CA 1
ATOM 710 C C . THR A 1 91 ? -14.789 -6.010 22.207 1.00 82.75 91 THR A C 1
ATOM 712 O O . THR A 1 91 ? -14.276 -6.008 23.323 1.00 82.75 91 THR A O 1
ATOM 715 N N . TYR A 1 92 ? -15.343 -4.911 21.702 1.00 83.00 92 TYR A N 1
ATOM 716 C CA . TYR A 1 92 ? -15.391 -3.665 22.462 1.00 83.00 92 TYR A CA 1
ATOM 717 C C . TYR A 1 92 ? -16.581 -3.592 23.399 1.00 83.00 92 TYR A C 1
ATOM 719 O O . TYR A 1 92 ? -16.431 -3.060 24.491 1.00 83.00 92 TYR A O 1
ATOM 727 N N . ALA A 1 93 ? -17.717 -4.187 23.036 1.00 81.88 93 ALA A N 1
ATOM 728 C CA . ALA A 1 93 ? -18.842 -4.344 23.945 1.00 81.88 93 ALA A CA 1
ATOM 729 C C . ALA A 1 93 ? -18.416 -5.123 25.198 1.00 81.88 93 ALA A C 1
ATOM 731 O O . ALA A 1 93 ? -18.668 -4.665 26.309 1.00 81.88 93 ALA A O 1
ATOM 732 N N . THR A 1 94 ? -17.686 -6.238 25.048 1.00 83.88 94 THR A N 1
ATOM 733 C CA . THR A 1 94 ? -17.163 -6.991 26.203 1.00 83.88 94 THR A CA 1
ATOM 734 C C . THR A 1 94 ? -16.189 -6.167 27.043 1.00 83.88 94 THR A C 1
ATOM 736 O O . THR A 1 94 ? -16.268 -6.200 28.267 1.00 83.88 94 THR A O 1
ATOM 739 N N . LEU A 1 95 ? -15.318 -5.368 26.421 1.00 83.94 95 LEU A N 1
ATOM 740 C CA . LEU A 1 95 ? -14.437 -4.444 27.141 1.00 83.94 95 LEU A CA 1
ATOM 741 C C . LEU A 1 95 ? -15.207 -3.363 27.912 1.00 83.94 95 LEU A C 1
ATOM 743 O O . LEU A 1 95 ? -14.828 -3.037 29.036 1.00 83.94 95 LEU A O 1
ATOM 747 N N . THR A 1 96 ? -16.292 -2.835 27.348 1.00 83.88 96 THR A N 1
ATOM 748 C CA . THR A 1 96 ? -17.173 -1.884 28.037 1.00 83.88 96 THR A CA 1
ATOM 749 C C . THR A 1 96 ? -17.876 -2.543 29.223 1.00 83.88 96 THR A C 1
ATOM 751 O O . THR A 1 96 ? -17.896 -1.961 30.304 1.00 83.88 96 THR A O 1
ATOM 754 N N . TYR A 1 97 ? -18.380 -3.775 29.069 1.00 84.50 97 TYR A N 1
ATOM 755 C CA . TYR A 1 97 ? -18.974 -4.542 30.175 1.00 84.50 97 TYR A CA 1
ATOM 756 C C . TYR A 1 97 ? -17.982 -4.802 31.316 1.00 84.50 97 TYR A C 1
ATOM 758 O O . TYR A 1 97 ? -18.379 -4.837 32.476 1.00 84.50 97 TYR A O 1
ATOM 766 N N . LEU A 1 98 ? -16.689 -4.927 31.008 1.00 86.69 98 LEU A N 1
ATOM 767 C CA . LEU A 1 98 ? -15.613 -5.055 31.997 1.00 86.69 98 LEU A CA 1
ATOM 768 C C . LEU A 1 98 ? -15.203 -3.713 32.643 1.00 86.69 98 LEU A C 1
ATOM 770 O O . LEU A 1 98 ? -14.252 -3.677 33.420 1.00 86.69 98 LEU A O 1
ATOM 774 N N . GLY A 1 99 ? -15.895 -2.610 32.335 1.00 87.31 99 GLY A N 1
ATOM 775 C CA . GLY A 1 99 ? -15.658 -1.292 32.931 1.00 87.31 99 GLY A CA 1
ATOM 776 C C . GLY A 1 99 ? -14.618 -0.434 32.205 1.00 87.31 99 GLY A C 1
ATOM 777 O O . GLY A 1 99 ? -14.108 0.531 32.776 1.00 87.31 99 GLY A O 1
ATOM 778 N N . SER A 1 100 ? -14.268 -0.757 30.955 1.00 86.44 100 SER A N 1
ATOM 779 C CA . SER A 1 100 ? -13.311 0.046 30.187 1.00 86.44 100 SER A CA 1
ATOM 780 C C . SER A 1 100 ? -13.873 1.422 29.804 1.00 86.44 100 SER A C 1
ATOM 782 O O . SER A 1 100 ? -15.051 1.574 29.481 1.00 86.44 100 SER A O 1
ATOM 784 N N . SER A 1 101 ? -13.013 2.445 29.798 1.00 87.38 101 SER A N 1
ATOM 785 C CA . SER A 1 101 ? -13.408 3.803 29.415 1.00 87.38 101 SER A CA 1
ATOM 786 C C . SER A 1 101 ? -13.536 3.960 27.895 1.00 87.38 101 SER A C 1
ATOM 788 O O . SER A 1 101 ? -12.759 3.406 27.116 1.00 87.38 101 SER A O 1
ATOM 790 N N . LYS A 1 102 ? -14.471 4.811 27.454 1.00 82.00 102 LYS A N 1
ATOM 791 C CA . LYS A 1 102 ? -14.684 5.126 26.026 1.00 82.00 102 LYS A CA 1
ATOM 792 C C . LYS A 1 102 ? -13.401 5.626 25.346 1.00 82.00 102 LYS A C 1
ATOM 794 O O . LYS A 1 102 ? -13.084 5.229 24.227 1.00 82.00 102 LYS A O 1
ATOM 799 N N . THR A 1 103 ? -12.624 6.451 26.047 1.00 86.75 103 THR A N 1
ATOM 800 C CA . THR A 1 103 ? -11.342 6.982 25.564 1.00 86.75 103 THR A CA 1
ATOM 801 C C . THR A 1 103 ? -10.321 5.873 25.316 1.00 86.75 103 THR A C 1
ATOM 803 O O . THR A 1 103 ? -9.549 5.949 24.361 1.00 86.75 103 THR A O 1
ATOM 806 N N . PHE A 1 104 ? -10.312 4.829 26.149 1.00 86.75 104 PHE A N 1
ATOM 807 C CA . PHE A 1 104 ? -9.431 3.681 25.957 1.00 86.75 104 PHE A CA 1
ATOM 808 C C . PHE A 1 104 ? -9.806 2.884 24.701 1.00 86.75 104 PHE A C 1
ATOM 810 O O . PHE A 1 104 ? -8.924 2.540 23.916 1.00 86.75 104 PHE A O 1
ATOM 817 N N . ILE A 1 105 ? -11.103 2.674 24.455 1.00 85.06 1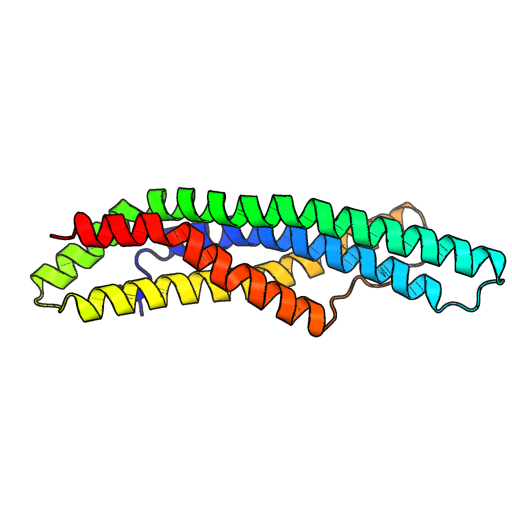05 ILE A N 1
ATOM 818 C CA . ILE A 1 105 ? -11.600 1.972 23.260 1.00 85.06 105 ILE A CA 1
ATOM 819 C C . ILE A 1 105 ? -11.224 2.727 21.978 1.00 85.06 105 ILE A C 1
ATOM 821 O O . ILE A 1 105 ? -10.726 2.121 21.031 1.00 85.06 105 ILE A O 1
ATOM 825 N N . ILE A 1 106 ? -11.379 4.055 21.957 1.00 86.00 106 ILE A N 1
ATOM 826 C CA . ILE A 1 106 ? -10.995 4.887 20.803 1.00 86.00 106 ILE A CA 1
ATOM 827 C C . ILE A 1 106 ? -9.486 4.807 20.538 1.00 86.00 106 ILE A C 1
ATOM 829 O O . ILE A 1 106 ? -9.069 4.633 19.393 1.00 86.00 106 ILE A O 1
ATOM 833 N N . LYS A 1 107 ? -8.651 4.883 21.584 1.00 88.62 107 LYS A N 1
ATOM 834 C CA . LYS A 1 107 ? -7.194 4.714 21.438 1.00 88.62 107 LYS A CA 1
ATOM 835 C C . LYS A 1 107 ? -6.847 3.350 20.849 1.00 88.62 107 LYS A C 1
ATOM 837 O O . LYS A 1 107 ? -5.971 3.247 19.999 1.00 88.62 107 LYS A O 1
ATOM 842 N N . LEU A 1 108 ? -7.546 2.310 21.283 1.00 87.75 108 LEU A N 1
ATOM 843 C CA . LEU A 1 108 ? -7.310 0.940 20.853 1.00 87.75 108 LEU A CA 1
ATOM 844 C C . LEU A 1 108 ? -7.759 0.701 19.396 1.00 87.75 108 LEU A C 1
ATOM 846 O O . LEU A 1 108 ? -7.038 0.042 18.647 1.00 87.75 108 LEU A O 1
ATOM 850 N N . LEU A 1 109 ? -8.858 1.326 18.959 1.00 86.69 109 LEU A N 1
ATOM 851 C CA . LEU A 1 109 ? -9.258 1.426 17.547 1.00 86.69 109 LEU A CA 1
ATOM 852 C C . LEU A 1 109 ? -8.194 2.116 16.691 1.00 86.69 109 LEU A C 1
ATOM 854 O O . LEU A 1 109 ? -7.818 1.612 15.635 1.00 86.69 109 LEU A O 1
ATOM 858 N N . PHE A 1 110 ? -7.696 3.264 17.151 1.00 88.75 110 PHE A N 1
ATOM 859 C CA . PHE A 1 110 ? -6.679 4.015 16.424 1.00 88.75 110 PHE A CA 1
ATOM 860 C C . PHE A 1 110 ? -5.383 3.209 16.284 1.00 88.75 110 PHE A C 1
ATOM 862 O O . PHE A 1 110 ? -4.830 3.106 15.192 1.00 88.75 110 PHE A O 1
ATOM 869 N N . ILE A 1 111 ? -4.942 2.552 17.364 1.00 90.56 111 ILE A N 1
ATOM 870 C CA . ILE A 1 111 ? -3.784 1.649 17.340 1.00 90.56 111 ILE A CA 1
ATOM 871 C C . ILE A 1 111 ? -3.998 0.517 16.329 1.00 90.56 111 ILE A C 1
ATOM 873 O O . ILE A 1 111 ? -3.082 0.213 15.569 1.00 90.56 111 ILE A O 1
ATOM 877 N N . ARG A 1 112 ? -5.195 -0.084 16.271 1.00 89.19 112 ARG A N 1
ATOM 878 C CA . ARG A 1 112 ? -5.514 -1.135 15.293 1.00 89.19 112 ARG A CA 1
ATOM 879 C C . ARG A 1 112 ? -5.295 -0.652 13.857 1.00 89.19 112 ARG A C 1
ATOM 881 O O . ARG A 1 112 ? -4.601 -1.325 13.100 1.00 89.19 112 ARG A O 1
ATOM 888 N N . TYR A 1 113 ? -5.843 0.505 13.489 1.00 90.38 113 TYR A N 1
ATOM 889 C CA . TYR A 1 113 ? -5.698 1.034 12.128 1.00 90.38 113 TYR A CA 1
ATOM 890 C C . TYR A 1 113 ? -4.281 1.507 11.813 1.00 90.38 113 TYR A C 1
ATOM 892 O O . TYR A 1 113 ? -3.823 1.306 10.693 1.00 90.38 113 TYR A O 1
ATOM 900 N N . MET A 1 114 ? -3.548 2.039 12.795 1.00 91.94 114 MET A N 1
ATOM 901 C CA . MET A 1 114 ? -2.123 2.342 12.628 1.00 91.94 114 MET A CA 1
ATOM 902 C C . MET A 1 114 ? -1.315 1.073 12.348 1.00 91.94 114 MET A C 1
ATOM 904 O O . MET A 1 114 ? -0.488 1.070 11.444 1.00 91.94 114 MET A O 1
ATOM 908 N N . VAL A 1 115 ? -1.594 -0.029 13.054 1.00 92.38 115 VAL A N 1
ATOM 909 C CA . VAL A 1 115 ? -0.950 -1.322 12.778 1.00 92.38 115 VAL A CA 1
ATOM 910 C C . VAL A 1 115 ? -1.306 -1.829 11.379 1.00 92.38 115 VAL A C 1
ATOM 912 O O . VAL A 1 115 ? -0.416 -2.283 10.665 1.00 92.38 115 VAL A O 1
ATOM 915 N N . ILE A 1 116 ? -2.571 -1.722 10.959 1.00 92.31 116 ILE A N 1
ATOM 916 C CA . ILE A 1 116 ? -2.989 -2.103 9.600 1.00 92.31 116 ILE A CA 1
ATOM 917 C C . ILE A 1 116 ? -2.251 -1.265 8.557 1.00 92.31 116 ILE A C 1
ATOM 919 O O . ILE A 1 116 ? -1.715 -1.832 7.609 1.00 92.31 116 ILE A O 1
ATOM 923 N N . ALA A 1 117 ? -2.171 0.054 8.740 1.00 93.88 117 ALA A N 1
ATOM 924 C CA . ALA A 1 117 ? -1.456 0.949 7.836 1.00 93.88 117 ALA A CA 1
ATOM 925 C C . ALA A 1 117 ? 0.040 0.605 7.763 1.00 93.88 117 ALA A C 1
ATOM 927 O O . ALA A 1 117 ? 0.578 0.465 6.668 1.00 93.88 117 ALA A O 1
ATOM 928 N N . SER A 1 118 ? 0.697 0.385 8.908 1.00 94.19 118 SER A N 1
ATOM 929 C CA . SER A 1 118 ? 2.110 -0.008 8.959 1.00 94.19 118 SER A CA 1
ATOM 930 C C . SER A 1 118 ? 2.369 -1.339 8.262 1.00 94.19 118 SER A C 1
ATOM 932 O O . SER A 1 118 ? 3.311 -1.444 7.482 1.00 94.19 118 SER A O 1
ATOM 934 N N . MET A 1 119 ? 1.530 -2.348 8.508 1.00 94.12 119 MET A N 1
ATOM 935 C CA . MET A 1 119 ? 1.671 -3.659 7.871 1.00 94.12 119 MET A CA 1
ATOM 936 C C . MET A 1 119 ? 1.402 -3.578 6.368 1.00 94.12 119 MET A C 1
ATOM 938 O O . MET A 1 119 ? 2.172 -4.116 5.580 1.00 94.12 119 MET A O 1
ATOM 942 N N . THR A 1 120 ? 0.362 -2.849 5.966 1.00 94.75 120 THR A N 1
ATOM 943 C CA . THR A 1 120 ? 0.028 -2.624 4.553 1.00 94.75 120 THR A CA 1
ATOM 944 C C . THR A 1 120 ? 1.162 -1.908 3.829 1.00 94.75 120 THR A C 1
ATOM 946 O O . THR A 1 120 ? 1.511 -2.290 2.718 1.00 94.75 120 THR A O 1
ATOM 949 N N . TRP A 1 121 ? 1.770 -0.896 4.454 1.00 94.94 121 TRP A N 1
ATOM 950 C CA . TRP A 1 121 ? 2.919 -0.199 3.886 1.00 94.94 121 TRP A CA 1
ATOM 951 C C . TRP A 1 121 ? 4.121 -1.141 3.759 1.00 94.94 121 TRP A C 1
ATOM 953 O O . TRP A 1 121 ? 4.590 -1.355 2.644 1.00 94.94 121 TRP A O 1
ATOM 963 N N . LEU A 1 122 ? 4.570 -1.759 4.861 1.00 94.69 122 LEU A N 1
ATOM 964 C CA . LEU A 1 122 ? 5.752 -2.632 4.894 1.00 94.69 122 LEU A CA 1
ATOM 965 C C . LEU A 1 122 ? 5.653 -3.808 3.918 1.00 94.69 122 LEU A C 1
ATOM 967 O O . LEU A 1 122 ? 6.586 -4.082 3.160 1.00 94.69 122 LEU A O 1
ATOM 971 N N . VAL A 1 123 ? 4.525 -4.515 3.938 1.00 94.62 123 VAL A N 1
ATOM 972 C CA . VAL A 1 123 ? 4.319 -5.668 3.060 1.00 94.62 123 VAL A CA 1
ATOM 973 C C . VAL A 1 123 ? 4.029 -5.195 1.632 1.00 94.62 123 VAL A C 1
ATOM 975 O O . VAL A 1 123 ? 4.478 -5.816 0.676 1.00 94.62 123 VAL A O 1
ATOM 978 N N . GLY A 1 124 ? 3.348 -4.060 1.460 1.00 93.94 124 GLY A N 1
ATOM 979 C CA . GLY A 1 124 ? 2.933 -3.562 0.149 1.00 93.94 124 GLY A CA 1
ATOM 980 C C . GLY A 1 124 ? 4.124 -3.202 -0.718 1.00 93.94 124 GLY A C 1
ATOM 981 O O . GLY A 1 124 ? 4.222 -3.668 -1.854 1.00 93.94 124 GLY A O 1
ATOM 982 N N . TRP A 1 125 ? 5.072 -2.429 -0.177 1.00 93.38 125 TRP A N 1
ATOM 983 C CA . TRP A 1 125 ? 6.241 -2.046 -0.962 1.00 93.38 125 TRP A CA 1
ATOM 984 C C . TRP A 1 125 ? 7.188 -3.221 -1.215 1.00 93.38 125 TRP A C 1
ATOM 986 O O . TRP A 1 125 ? 7.713 -3.352 -2.320 1.00 93.38 125 TRP A O 1
ATOM 996 N N . SER A 1 126 ? 7.368 -4.107 -0.232 1.00 93.88 126 SER A N 1
ATOM 997 C CA . SER A 1 126 ? 8.265 -5.260 -0.363 1.00 93.88 126 SER A CA 1
ATOM 998 C C . SER A 1 126 ? 7.737 -6.289 -1.365 1.00 93.88 126 SER A C 1
ATOM 1000 O O . SER A 1 126 ? 8.486 -6.729 -2.240 1.00 93.88 126 SER A O 1
ATOM 1002 N N . VAL A 1 127 ? 6.443 -6.624 -1.306 1.00 94.00 127 VAL A N 1
ATOM 1003 C CA . VAL A 1 127 ? 5.794 -7.517 -2.278 1.00 94.00 127 VAL A CA 1
ATOM 1004 C C . VAL A 1 127 ? 5.777 -6.881 -3.663 1.00 94.00 127 VAL A C 1
ATOM 1006 O O . VAL A 1 127 ? 6.127 -7.551 -4.634 1.00 94.00 127 VAL A O 1
ATOM 1009 N N . GLY A 1 128 ? 5.431 -5.595 -3.772 1.00 92.94 128 GLY A N 1
ATOM 1010 C CA . GLY A 1 128 ? 5.416 -4.879 -5.050 1.00 92.94 128 GLY A CA 1
ATOM 1011 C C . GLY A 1 128 ? 6.784 -4.856 -5.732 1.00 92.94 128 GLY A C 1
ATOM 1012 O O . GLY A 1 128 ? 6.897 -5.227 -6.900 1.00 92.94 128 GLY A O 1
ATOM 1013 N N . LEU A 1 129 ? 7.837 -4.505 -4.986 1.00 93.19 129 LEU A N 1
ATOM 1014 C CA . LEU A 1 129 ? 9.208 -4.466 -5.496 1.00 93.19 129 LEU A CA 1
ATOM 1015 C C . LEU A 1 129 ? 9.704 -5.857 -5.908 1.00 93.19 129 LEU A C 1
ATOM 1017 O O . LEU A 1 129 ? 10.227 -6.024 -7.007 1.00 93.19 129 LEU A O 1
ATOM 1021 N N . THR A 1 130 ? 9.498 -6.864 -5.056 1.00 93.12 130 THR A N 1
ATOM 1022 C CA . THR A 1 130 ? 9.908 -8.246 -5.352 1.00 93.12 130 THR A CA 1
ATOM 1023 C C . THR A 1 130 ? 9.197 -8.765 -6.600 1.00 93.12 130 THR A C 1
ATOM 1025 O O . THR A 1 130 ? 9.825 -9.353 -7.477 1.00 93.12 130 THR A O 1
ATOM 1028 N N . THR A 1 131 ? 7.894 -8.501 -6.721 1.00 91.31 131 THR A N 1
ATOM 1029 C CA . THR A 1 131 ? 7.108 -8.907 -7.892 1.00 91.31 131 THR A CA 1
ATOM 1030 C C . THR A 1 131 ? 7.616 -8.218 -9.155 1.00 91.31 131 THR A C 1
ATOM 1032 O O . THR A 1 131 ? 7.815 -8.887 -10.166 1.00 91.31 131 THR A O 1
ATOM 1035 N N . ALA A 1 132 ? 7.903 -6.914 -9.096 1.00 90.75 132 ALA A N 1
ATOM 1036 C CA . ALA A 1 132 ? 8.470 -6.179 -10.223 1.00 90.75 132 ALA A CA 1
ATOM 1037 C C . ALA A 1 132 ? 9.815 -6.771 -10.669 1.00 90.75 132 ALA A C 1
ATOM 1039 O O . ALA A 1 132 ? 10.005 -7.027 -11.855 1.00 90.75 132 ALA A O 1
ATOM 1040 N N . GLN A 1 133 ? 10.718 -7.068 -9.731 1.00 91.75 133 GLN A N 1
ATOM 1041 C CA . GLN A 1 133 ? 12.014 -7.686 -10.031 1.00 91.75 133 GLN A CA 1
ATOM 1042 C C . GLN A 1 133 ? 11.867 -9.072 -10.668 1.00 91.75 133 GLN A C 1
ATOM 1044 O O . GLN A 1 133 ? 12.540 -9.373 -11.653 1.00 91.75 133 GLN A O 1
ATOM 1049 N N . VAL A 1 134 ? 10.965 -9.911 -10.148 1.00 91.00 134 VAL A N 1
ATOM 1050 C CA . VAL A 1 134 ? 10.704 -11.251 -10.698 1.00 91.00 134 VAL A CA 1
ATOM 1051 C C . VAL A 1 134 ? 10.138 -11.164 -12.114 1.00 91.00 134 VAL A C 1
ATOM 1053 O O . VAL A 1 134 ? 10.655 -11.824 -13.016 1.00 91.00 134 VAL A O 1
ATOM 1056 N N . VAL A 1 135 ? 9.117 -10.330 -12.329 1.00 88.19 135 VAL A N 1
ATOM 1057 C CA . VAL A 1 135 ? 8.485 -10.150 -13.645 1.00 88.19 135 VAL A CA 1
ATOM 1058 C C . VAL A 1 135 ? 9.490 -9.607 -14.653 1.00 88.19 135 VAL A C 1
ATOM 1060 O O . VAL A 1 135 ? 9.579 -10.120 -15.769 1.00 88.19 135 VAL A O 1
ATOM 1063 N N . PHE A 1 136 ? 10.290 -8.614 -14.267 1.00 85.75 136 PHE A N 1
ATOM 1064 C CA . PHE A 1 136 ? 11.269 -8.015 -15.165 1.00 85.75 136 PHE A CA 1
ATOM 1065 C C . PHE A 1 136 ? 12.395 -8.991 -15.513 1.00 85.75 136 PHE A C 1
ATOM 1067 O O . PHE A 1 136 ? 12.759 -9.120 -16.679 1.00 85.75 136 PHE A O 1
ATOM 1074 N N . ARG A 1 137 ? 12.881 -9.770 -14.537 1.00 88.88 137 ARG A N 1
ATOM 1075 C CA . ARG A 1 137 ? 13.877 -10.823 -14.773 1.00 88.88 137 ARG A CA 1
ATOM 1076 C C . ARG A 1 137 ? 13.353 -11.909 -15.710 1.00 88.88 137 ARG A C 1
ATOM 1078 O O . ARG A 1 137 ? 14.074 -12.347 -16.603 1.00 88.88 137 ARG A O 1
ATOM 1085 N N . PHE A 1 138 ? 12.109 -12.340 -15.516 1.00 88.50 138 PHE A N 1
ATOM 1086 C CA . PHE A 1 138 ? 11.472 -13.341 -16.371 1.00 88.50 138 PHE A CA 1
ATOM 1087 C C . PHE A 1 138 ? 11.285 -12.822 -17.801 1.00 88.50 138 PHE A C 1
ATOM 1089 O O . PHE A 1 138 ? 11.593 -13.516 -18.766 1.00 88.50 138 PHE A O 1
ATOM 1096 N N . THR A 1 139 ? 10.863 -11.566 -17.933 1.00 87.12 139 THR A N 1
ATOM 1097 C CA . THR A 1 139 ? 10.699 -10.893 -19.225 1.00 87.12 139 THR A CA 1
ATOM 1098 C C . THR A 1 139 ? 12.044 -10.758 -19.943 1.00 87.12 139 THR A C 1
ATOM 1100 O O . THR A 1 139 ? 12.167 -11.167 -21.093 1.00 87.12 139 THR A O 1
ATOM 1103 N N . ALA A 1 140 ? 13.087 -10.281 -19.258 1.00 86.50 140 ALA A N 1
ATOM 1104 C CA . ALA A 1 140 ? 14.432 -10.171 -19.820 1.00 86.50 140 ALA A CA 1
ATOM 1105 C C . ALA A 1 140 ? 14.976 -11.528 -20.295 1.00 86.50 140 ALA A C 1
ATOM 1107 O O . ALA A 1 140 ? 15.569 -11.606 -21.368 1.00 86.50 140 ALA A O 1
ATOM 1108 N N . TYR A 1 141 ? 14.714 -12.603 -19.542 1.00 89.88 141 TYR A N 1
ATOM 1109 C CA . TYR A 1 141 ? 15.089 -13.962 -19.933 1.00 89.88 141 TYR A CA 1
ATOM 1110 C C . TYR A 1 141 ? 14.382 -14.424 -21.217 1.00 89.88 141 TYR A C 1
ATOM 1112 O O . TYR A 1 141 ? 15.036 -14.965 -22.103 1.00 89.88 141 TYR A O 1
ATOM 1120 N N . ILE A 1 142 ? 13.073 -14.177 -21.347 1.00 92.50 142 ILE A N 1
ATOM 1121 C CA . ILE A 1 142 ? 12.298 -14.547 -22.545 1.00 92.50 142 ILE A CA 1
ATOM 1122 C C . ILE A 1 142 ? 12.771 -13.781 -23.782 1.00 92.50 142 ILE A C 1
ATOM 1124 O O . ILE A 1 142 ? 12.884 -14.360 -24.859 1.00 92.50 142 ILE A O 1
ATOM 1128 N N . PHE A 1 143 ? 13.034 -12.483 -23.635 1.00 89.12 143 PHE A N 1
ATOM 1129 C CA . PHE A 1 143 ? 13.377 -11.609 -24.758 1.00 89.12 143 PHE A CA 1
ATOM 1130 C C . PHE A 1 143 ? 14.886 -11.493 -25.016 1.00 89.12 143 PHE A C 1
ATOM 1132 O O . PHE A 1 143 ? 15.287 -10.780 -25.933 1.00 89.12 143 PHE A O 1
ATOM 1139 N N . GLY A 1 144 ? 15.729 -12.169 -24.226 1.00 82.31 144 GLY A N 1
ATOM 1140 C CA . GLY A 1 144 ? 17.190 -12.077 -24.333 1.00 82.31 144 GLY A CA 1
ATOM 1141 C C . GLY A 1 144 ? 17.732 -10.658 -24.115 1.00 82.31 144 GLY A C 1
ATOM 1142 O O . GLY A 1 144 ? 18.781 -10.310 -24.654 1.00 82.31 144 GLY A O 1
ATOM 1143 N N . ALA A 1 145 ? 17.003 -9.824 -23.372 1.00 78.62 145 ALA A N 1
ATOM 1144 C CA . ALA A 1 145 ? 17.322 -8.415 -23.170 1.00 78.62 145 ALA A CA 1
ATOM 1145 C C . ALA A 1 145 ? 18.277 -8.213 -21.976 1.00 78.62 145 ALA A C 1
ATOM 1147 O O . ALA A 1 145 ? 18.262 -9.014 -21.034 1.00 78.62 145 ALA A O 1
ATOM 1148 N N . PRO A 1 146 ? 19.090 -7.137 -21.965 1.00 74.56 146 PRO A N 1
ATOM 1149 C CA . PRO A 1 146 ? 19.865 -6.766 -20.786 1.00 74.56 146 PRO A CA 1
ATOM 1150 C C . PRO A 1 146 ? 18.930 -6.479 -19.604 1.00 74.56 146 PRO A C 1
ATOM 1152 O O . PRO A 1 146 ? 17.895 -5.829 -19.752 1.00 74.56 146 PRO A O 1
ATOM 1155 N N . TYR A 1 147 ? 19.298 -6.988 -18.429 1.00 76.38 147 TYR A N 1
ATOM 1156 C CA . TYR A 1 147 ? 18.504 -6.857 -17.212 1.00 76.38 147 TYR A CA 1
ATOM 1157 C C . TYR A 1 147 ? 19.042 -5.729 -16.335 1.00 76.38 147 TYR A C 1
ATOM 1159 O O . TYR A 1 147 ? 20.179 -5.784 -15.867 1.00 76.38 147 TYR A O 1
ATOM 1167 N N . GLU A 1 148 ? 18.186 -4.751 -16.065 1.00 80.88 148 GLU A N 1
ATOM 1168 C CA . GLU A 1 148 ? 18.394 -3.728 -15.047 1.00 80.88 148 GLU A CA 1
ATOM 1169 C C . GLU A 1 148 ? 17.354 -3.913 -13.937 1.00 80.88 148 GLU A C 1
ATOM 1171 O O . GLU A 1 148 ? 16.203 -4.267 -14.198 1.00 80.88 148 GLU A O 1
ATOM 1176 N N . VAL A 1 149 ? 17.783 -3.767 -12.682 1.00 85.12 149 VAL A N 1
ATOM 1177 C CA . VAL A 1 149 ? 16.985 -4.145 -11.510 1.00 85.12 149 VAL A CA 1
ATOM 1178 C C . VAL A 1 149 ? 15.973 -3.039 -11.193 1.00 85.12 149 VAL A C 1
ATOM 1180 O O . VAL A 1 149 ? 16.400 -1.933 -10.862 1.00 85.12 149 VAL A O 1
ATOM 1183 N N . PRO A 1 150 ? 14.653 -3.319 -11.191 1.00 87.88 150 PRO A N 1
ATOM 1184 C CA . PRO A 1 150 ? 13.664 -2.388 -10.654 1.00 87.88 150 PRO A CA 1
ATOM 1185 C C . PRO A 1 150 ? 13.986 -2.011 -9.207 1.00 87.88 150 PRO A C 1
ATOM 1187 O O . PRO A 1 150 ? 14.213 -2.887 -8.361 1.00 87.88 150 PRO A O 1
ATOM 1190 N N . TYR A 1 151 ? 13.974 -0.713 -8.918 1.00 89.12 151 TYR A N 1
ATOM 1191 C CA . TYR A 1 151 ? 14.296 -0.172 -7.602 1.00 89.12 151 TYR A CA 1
ATOM 1192 C C . TYR A 1 151 ? 13.330 0.942 -7.196 1.00 8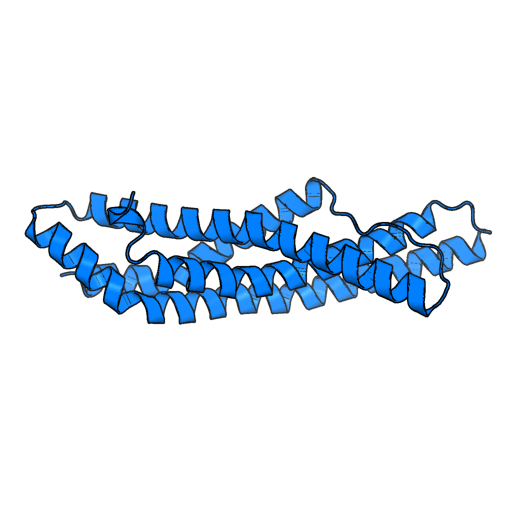9.12 151 TYR A C 1
ATOM 1194 O O . TYR A 1 151 ? 12.675 1.570 -8.026 1.00 89.12 151 TYR A O 1
ATOM 1202 N N . LEU A 1 152 ? 13.260 1.186 -5.889 1.00 88.94 152 LEU A N 1
ATOM 1203 C CA . LEU A 1 152 ? 12.564 2.326 -5.298 1.00 88.94 152 LEU A CA 1
ATOM 1204 C C . LEU A 1 152 ? 13.584 3.191 -4.577 1.00 88.94 152 LEU A C 1
ATOM 1206 O O . LEU A 1 152 ? 14.410 2.691 -3.810 1.00 88.94 152 LEU A O 1
ATOM 1210 N N . SER A 1 153 ? 13.505 4.491 -4.804 1.00 89.81 153 SER A N 1
ATOM 1211 C CA . SER A 1 153 ? 14.262 5.473 -4.044 1.00 89.81 153 SER A CA 1
ATOM 1212 C C . SER A 1 153 ? 13.680 5.650 -2.636 1.00 89.81 153 SER A C 1
ATOM 1214 O O . SER A 1 153 ? 12.499 5.399 -2.378 1.00 89.81 153 SER A O 1
ATOM 1216 N N . LEU A 1 154 ? 14.498 6.150 -1.704 1.00 89.75 154 LEU A N 1
ATOM 1217 C CA . LEU A 1 154 ? 14.026 6.507 -0.360 1.00 89.75 154 LEU A CA 1
ATOM 1218 C C . LEU A 1 154 ? 12.902 7.555 -0.407 1.00 89.75 154 LEU A C 1
ATOM 1220 O O . LEU A 1 154 ? 11.970 7.483 0.390 1.00 89.75 154 LEU A O 1
ATOM 1224 N N . GLY A 1 155 ? 12.965 8.495 -1.356 1.00 91.31 155 GLY A N 1
ATOM 1225 C CA . GLY A 1 155 ? 11.924 9.507 -1.548 1.00 91.31 155 GLY A CA 1
ATOM 1226 C C . GLY A 1 155 ? 10.570 8.890 -1.897 1.00 91.31 155 GLY A C 1
ATOM 1227 O O . GLY A 1 155 ? 9.555 9.265 -1.315 1.00 91.31 155 GLY A O 1
ATOM 1228 N N . GLU A 1 156 ? 10.554 7.882 -2.769 1.00 90.25 156 GLU A N 1
ATOM 1229 C CA . GLU A 1 156 ? 9.326 7.168 -3.135 1.00 90.25 156 GLU A CA 1
ATOM 1230 C C . GLU A 1 156 ? 8.789 6.311 -1.987 1.00 90.25 156 GLU A C 1
ATOM 1232 O O . GLU A 1 156 ? 7.578 6.225 -1.808 1.00 90.25 156 GLU A O 1
ATOM 1237 N N . LEU A 1 157 ? 9.656 5.712 -1.163 1.00 91.88 157 LEU A N 1
ATOM 1238 C CA . LEU A 1 157 ? 9.221 4.984 0.037 1.00 91.88 157 LEU A CA 1
ATOM 1239 C C . LEU A 1 157 ? 8.526 5.905 1.048 1.00 91.88 157 LEU A C 1
ATOM 1241 O O . LEU A 1 157 ? 7.519 5.514 1.646 1.00 91.88 157 LEU A O 1
ATOM 1245 N N . VAL A 1 158 ? 9.038 7.128 1.212 1.00 93.38 158 VAL A N 1
ATOM 1246 C CA . VAL A 1 158 ? 8.411 8.159 2.050 1.00 93.38 158 VAL A CA 1
ATOM 1247 C C . VAL A 1 158 ? 7.094 8.626 1.435 1.00 93.38 158 VAL A C 1
ATOM 1249 O O . VAL A 1 158 ? 6.097 8.690 2.147 1.00 93.38 158 VAL A O 1
ATOM 1252 N N . GLU A 1 159 ? 7.047 8.884 0.127 1.00 91.25 159 GLU A N 1
ATOM 1253 C CA . GLU A 1 159 ? 5.807 9.232 -0.583 1.00 91.25 159 GLU A CA 1
ATOM 1254 C C . GLU A 1 159 ? 4.733 8.151 -0.384 1.00 91.25 159 GLU A C 1
ATOM 1256 O O 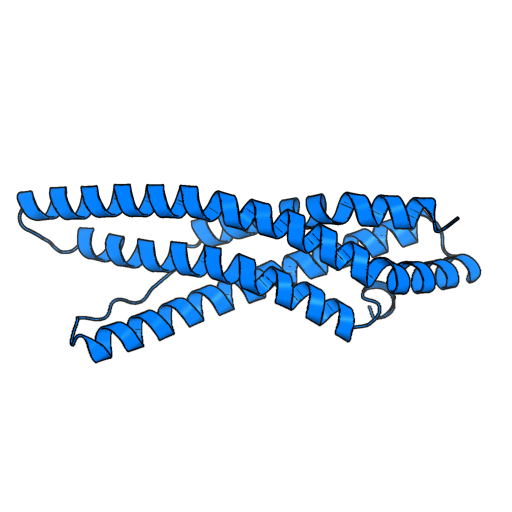. GLU A 1 159 ? 3.594 8.455 -0.029 1.00 91.25 159 GLU A O 1
ATOM 1261 N N . LEU A 1 160 ? 5.106 6.876 -0.525 1.00 92.38 160 LEU A N 1
ATOM 1262 C CA . LEU A 1 160 ? 4.223 5.737 -0.277 1.00 92.38 160 LEU A CA 1
ATOM 1263 C C . LEU A 1 160 ? 3.715 5.715 1.167 1.00 92.38 160 LEU A C 1
ATOM 1265 O O . LEU A 1 160 ? 2.534 5.460 1.384 1.00 92.38 160 LEU A O 1
ATOM 1269 N N . ALA A 1 161 ? 4.565 6.000 2.158 1.00 92.81 161 ALA A N 1
ATOM 1270 C CA . ALA A 1 161 ? 4.136 6.083 3.554 1.00 92.81 161 ALA A CA 1
ATOM 1271 C C . ALA A 1 161 ? 3.132 7.230 3.763 1.00 92.81 161 ALA A C 1
ATOM 1273 O O . ALA A 1 161 ? 2.079 7.036 4.373 1.00 92.81 161 ALA A O 1
ATOM 1274 N N . VAL A 1 162 ? 3.431 8.404 3.202 1.00 93.62 162 VAL A N 1
ATOM 1275 C CA . VAL A 1 162 ? 2.580 9.600 3.270 1.00 93.62 162 VAL A CA 1
ATOM 1276 C C . VAL A 1 162 ? 1.242 9.384 2.565 1.00 93.62 162 VAL A C 1
ATOM 1278 O O . VAL A 1 162 ? 0.259 9.979 2.983 1.00 93.62 162 VAL A O 1
ATOM 1281 N N . MET A 1 163 ? 1.160 8.511 1.560 1.00 92.38 163 MET A N 1
ATOM 1282 C CA . MET A 1 163 ? -0.107 8.136 0.925 1.00 92.38 163 MET A CA 1
ATOM 1283 C C . MET A 1 163 ? -0.860 7.055 1.715 1.00 92.38 163 MET A C 1
ATOM 1285 O O . MET A 1 163 ? -2.037 7.219 2.029 1.00 92.38 163 MET A O 1
ATOM 1289 N N . VAL A 1 164 ? -0.203 5.947 2.075 1.00 93.94 164 VAL A N 1
ATOM 1290 C CA . VAL A 1 164 ? -0.865 4.775 2.679 1.00 93.94 164 VAL A CA 1
ATOM 1291 C C . VAL A 1 164 ? -1.504 5.111 4.026 1.00 93.94 164 VAL A C 1
ATOM 1293 O O . VAL A 1 164 ? -2.663 4.768 4.254 1.00 93.94 164 VAL A O 1
ATOM 1296 N N . TYR A 1 165 ? -0.780 5.795 4.915 1.00 93.62 165 TYR A N 1
ATOM 1297 C CA . TYR A 1 165 ? -1.265 6.084 6.267 1.00 93.62 165 TYR A CA 1
ATOM 1298 C C . TYR A 1 165 ? -2.579 6.880 6.284 1.00 93.62 165 TYR A C 1
ATOM 1300 O O . TYR A 1 165 ? -3.558 6.389 6.854 1.00 93.62 165 TYR A O 1
ATOM 1308 N N . PRO A 1 166 ? -2.663 8.075 5.668 1.00 93.94 166 PRO A N 1
ATOM 1309 C CA . PRO A 1 166 ? -3.900 8.839 5.678 1.00 93.94 166 PRO A CA 1
ATOM 1310 C C . PRO A 1 166 ? -5.011 8.146 4.896 1.00 93.94 166 PRO A C 1
ATOM 1312 O O . PRO A 1 166 ? -6.146 8.211 5.342 1.00 93.94 166 PRO A O 1
ATOM 1315 N N . LEU A 1 167 ? -4.734 7.448 3.789 1.00 93.75 167 LEU A N 1
ATOM 1316 C CA . LEU A 1 167 ? -5.791 6.789 3.008 1.00 93.75 167 LEU A CA 1
ATOM 1317 C C . LEU A 1 167 ? -6.431 5.617 3.763 1.00 93.75 167 LEU A C 1
ATOM 1319 O O . LEU A 1 167 ? -7.656 5.487 3.763 1.00 93.75 167 LEU A O 1
ATOM 1323 N N . VAL A 1 168 ? -5.630 4.811 4.467 1.00 92.50 168 VAL A N 1
ATOM 1324 C CA . VAL A 1 168 ? -6.143 3.740 5.338 1.00 92.50 168 VAL A CA 1
ATOM 1325 C C . VAL A 1 168 ? -6.941 4.333 6.506 1.00 92.50 168 VAL A C 1
ATOM 1327 O O . VAL A 1 168 ? -8.020 3.844 6.851 1.00 92.50 168 VAL A O 1
ATOM 1330 N N . ILE A 1 169 ? -6.470 5.430 7.103 1.00 91.19 169 ILE A N 1
ATOM 1331 C CA . ILE A 1 169 ? -7.217 6.114 8.167 1.00 91.19 169 ILE A CA 1
ATOM 1332 C C . ILE A 1 169 ? -8.535 6.682 7.621 1.00 91.19 169 ILE A C 1
ATOM 1334 O O . ILE A 1 169 ? -9.590 6.433 8.196 1.00 91.19 169 ILE A O 1
ATOM 1338 N N . LEU A 1 170 ? -8.514 7.381 6.486 1.00 92.00 170 LEU A N 1
ATOM 1339 C CA . LEU A 1 170 ? -9.700 7.968 5.858 1.00 92.00 170 LEU A CA 1
ATOM 1340 C C . LEU A 1 170 ? -10.749 6.905 5.516 1.00 92.00 170 LEU A C 1
ATOM 1342 O O . LEU A 1 170 ? -11.923 7.075 5.846 1.00 92.00 170 LEU A O 1
ATOM 1346 N N . GLY A 1 171 ? -10.330 5.782 4.926 1.00 88.81 171 GLY A N 1
ATOM 1347 C CA . GLY A 1 171 ? -11.226 4.671 4.599 1.00 88.81 171 GLY A CA 1
ATOM 1348 C C . GLY A 1 171 ? -11.848 3.998 5.828 1.00 88.81 171 GLY A C 1
ATOM 1349 O O . GLY A 1 171 ? -12.952 3.460 5.745 1.00 88.81 171 GLY A O 1
ATOM 1350 N N . SER A 1 172 ? -11.191 4.075 6.988 1.00 88.50 172 SER A N 1
ATOM 1351 C CA . SER A 1 172 ? -11.660 3.461 8.236 1.00 88.50 172 SER A CA 1
ATOM 1352 C C . SER A 1 172 ? -12.514 4.380 9.122 1.00 88.50 172 SER A C 1
ATOM 1354 O O . SER A 1 172 ? -13.197 3.883 10.024 1.00 88.50 172 SER A O 1
ATOM 1356 N N . ILE A 1 173 ? -12.571 5.694 8.853 1.00 88.44 173 ILE A N 1
ATOM 1357 C CA . ILE A 1 173 ? -13.413 6.652 9.602 1.00 88.44 173 ILE A CA 1
ATOM 1358 C C . ILE A 1 173 ? -14.885 6.208 9.675 1.00 88.44 173 ILE A C 1
ATOM 1360 O O . ILE A 1 173 ? -15.440 6.199 10.778 1.00 88.44 173 ILE A O 1
ATOM 1364 N N . PRO A 1 174 ? -15.549 5.790 8.577 1.00 85.94 174 PRO A N 1
ATOM 1365 C CA . PRO A 1 174 ? -16.954 5.389 8.645 1.00 85.94 174 PRO A CA 1
ATOM 1366 C C . PRO A 1 174 ? -17.183 4.188 9.568 1.00 85.94 174 PRO A C 1
ATOM 1368 O O . PRO A 1 174 ? -18.167 4.155 10.308 1.00 85.94 174 PRO A O 1
ATOM 1371 N N . ALA A 1 175 ? -16.263 3.220 9.559 1.00 84.81 175 ALA A N 1
ATOM 1372 C CA . ALA A 1 175 ? -16.314 2.074 10.457 1.00 84.81 175 ALA A CA 1
ATOM 1373 C C . ALA A 1 175 ? -16.101 2.510 11.914 1.00 84.81 175 ALA A C 1
ATOM 1375 O O . ALA A 1 175 ? -16.879 2.115 12.777 1.00 84.81 175 ALA A O 1
ATOM 1376 N N . MET A 1 176 ? -15.132 3.393 12.189 1.00 84.81 176 MET A N 1
ATOM 1377 C CA . MET A 1 176 ? -14.921 3.964 13.528 1.00 84.81 176 MET A CA 1
ATOM 1378 C C . MET A 1 176 ? -16.174 4.661 14.063 1.00 84.81 176 MET A C 1
ATOM 1380 O O . MET A 1 176 ? -16.584 4.401 15.192 1.00 84.81 176 MET A O 1
ATOM 1384 N N . ILE A 1 177 ? -16.824 5.496 13.247 1.00 85.31 177 ILE A N 1
ATOM 1385 C CA . ILE A 1 177 ? -18.060 6.190 13.631 1.00 85.31 177 ILE A CA 1
ATOM 1386 C C . ILE A 1 177 ? -19.162 5.179 13.961 1.00 85.31 177 ILE A C 1
ATOM 1388 O O . ILE A 1 177 ? -19.861 5.347 14.959 1.00 85.31 177 ILE A O 1
ATOM 1392 N N . LYS A 1 178 ? -19.311 4.113 13.162 1.00 84.25 178 LYS A N 1
ATOM 1393 C CA . LYS A 1 178 ? -20.284 3.047 13.441 1.00 84.25 178 LYS A CA 1
ATOM 1394 C C . LYS A 1 178 ? -19.972 2.312 14.743 1.00 84.25 178 LYS A C 1
ATOM 1396 O O . LYS A 1 178 ? -20.889 2.097 15.522 1.00 84.25 178 LYS A O 1
ATOM 1401 N N . VAL A 1 179 ? -18.709 1.979 15.019 1.00 81.62 179 VAL A N 1
ATOM 1402 C CA . VAL A 1 179 ? -18.320 1.349 16.294 1.00 81.62 179 VAL A CA 1
ATOM 1403 C C . VAL A 1 179 ? -18.644 2.256 17.477 1.00 81.62 179 VAL A C 1
ATOM 1405 O O . VAL A 1 179 ? -19.184 1.789 18.470 1.00 81.62 179 VAL A O 1
ATOM 1408 N N . ILE A 1 180 ? -18.352 3.553 17.370 1.00 79.94 180 ILE A N 1
ATOM 1409 C CA . ILE A 1 180 ? -18.641 4.513 18.439 1.00 79.94 180 ILE A CA 1
ATOM 1410 C C . ILE A 1 180 ? -20.154 4.668 18.634 1.00 79.94 180 ILE A C 1
ATOM 1412 O O . ILE A 1 180 ? -20.602 4.771 19.765 1.00 79.94 180 ILE A O 1
ATOM 1416 N N . ARG A 1 181 ? -20.955 4.665 17.560 1.00 76.75 181 ARG A N 1
ATOM 1417 C CA . ARG A 1 181 ? -22.419 4.809 17.646 1.00 76.75 181 ARG A CA 1
ATOM 1418 C C . ARG A 1 181 ? -23.136 3.544 18.117 1.00 76.75 181 ARG A C 1
ATOM 1420 O O . ARG A 1 181 ? -24.104 3.664 18.849 1.00 76.75 181 ARG A O 1
ATOM 1427 N N . CYS A 1 182 ? -22.693 2.368 17.676 1.00 67.56 182 CYS A N 1
ATOM 1428 C CA . CYS A 1 182 ? -23.308 1.073 17.993 1.00 67.56 182 CYS A CA 1
ATOM 1429 C C . CYS A 1 182 ? -22.677 0.382 19.216 1.00 67.56 182 CYS A C 1
ATOM 1431 O O . CYS A 1 182 ? -23.142 -0.677 19.619 1.00 67.56 182 CYS A O 1
ATOM 1433 N N . GLY A 1 183 ? -21.593 0.941 19.766 1.00 56.22 183 GLY A N 1
ATOM 1434 C CA . GLY A 1 183 ? -20.946 0.522 21.014 1.00 56.22 183 GLY A CA 1
ATOM 1435 C C . GLY A 1 183 ? -21.515 1.208 22.263 1.00 56.22 183 GLY A C 1
ATOM 1436 O O . GLY A 1 183 ? -20.846 1.218 23.300 1.00 56.22 183 GLY A O 1
ATOM 1437 N N . PHE A 1 184 ? -22.714 1.786 22.136 1.00 46.84 184 PHE A N 1
ATOM 1438 C CA . PHE A 1 184 ? -23.596 2.247 23.208 1.00 46.84 184 PHE A CA 1
ATOM 1439 C C . PHE A 1 184 ? -24.944 1.552 23.075 1.00 46.84 184 PHE A C 1
ATOM 1441 O O . PHE A 1 184 ? -25.422 1.445 21.922 1.00 46.84 184 PHE A O 1
#

Sequence (184 aa):
MKLALGDIKLLTTEVMSLTLIVALAVGAKALVNVVEGFTYLGLPSMWSYFVRAVYNELKTIAYLWSMSLWFLVVVATYLVSNYVLRSVVVTYATLTYLGSSKTFIIKLLFIRYMVIASMTWLVGWSVGLTTAQVVFRFTAYIFGAPYEVPYLSLGELVELAVMVYPLVILGSIPAMIKVIRCGF